Protein AF-A0A371D0K5-F1 (afdb_monomer_lite)

Organism: NCBI:txid2498619

Radius of gyration: 20.19 Å; chains: 1; bounding box: 60×42×40 Å

Sequence (199 aa):
MSDSSDWTLQGHSIEGYRMLMQATVTCLSDPTLSDTALYDQAEQLLGVFDDPEFEAYNRPDWLAQSAIFYMRPDKRERFSAKHFFEAMYQTADEWKLDKGHRFVSAAVCACAELLSSNTTGPPADRLAQELSFLAFEIWFVDQFTHLNQTNPDYEAELSEDTKTKARSRLGIHDRCSADSICSPGSYARRLHMLHDGHG

Foldseek 3Di:
DFDQQPAACPPNPPVSVVLLVVQLVVQLPDPVDDLVNLLVVLVVLLCLCVDPVLVCLFQPPVVCVDPVCVVVVVCNVVHTLSVLLVVQVVVCVVVVVVCSSSSSSSSLVSQQVSRDGPPDTHDSNSSSNRSSCCRPVNPVCVVVVVVVPPPVPDDPCDDPVRVVVVCVVVVPDPPDDDDDDDDPDPPVPPVVPPPDDDD

Structure (mmCIF, N/CA/C/O backbone):
data_AF-A0A371D0K5-F1
#
_entry.id   AF-A0A371D0K5-F1
#
loop_
_atom_site.group_PDB
_atom_site.id
_atom_site.type_symbol
_atom_site.label_atom_id
_atom_site.label_alt_id
_atom_site.label_comp_id
_atom_site.label_asym_id
_atom_site.label_entity_id
_atom_site.label_seq_id
_atom_site.pdbx_PDB_ins_code
_atom_site.Cartn_x
_atom_site.Cartn_y
_atom_site.Cartn_z
_atom_site.occupancy
_atom_site.B_iso_or_equiv
_atom_site.auth_seq_id
_atom_site.auth_comp_id
_atom_site.auth_asym_id
_atom_site.auth_atom_id
_atom_site.pdbx_PDB_model_num
ATOM 1 N N . MET A 1 1 ? -15.965 21.649 -13.350 1.00 33.09 1 MET A N 1
ATOM 2 C CA . MET A 1 1 ? -14.599 21.130 -13.555 1.00 33.09 1 MET A CA 1
ATOM 3 C C . MET A 1 1 ? -14.188 20.617 -12.194 1.00 33.09 1 MET A C 1
ATOM 5 O O . MET A 1 1 ? -14.208 21.403 -11.261 1.00 33.09 1 MET A O 1
ATOM 9 N N . SER A 1 2 ? -14.106 19.296 -12.045 1.00 39.03 2 SER A N 1
ATOM 10 C CA . SER A 1 2 ? -13.960 18.644 -10.742 1.00 39.03 2 SER A CA 1
ATOM 11 C C . SER A 1 2 ? -12.492 18.706 -10.344 1.00 39.03 2 SER A C 1
ATOM 13 O O . SER A 1 2 ? -11.670 18.169 -11.083 1.00 39.03 2 SER A O 1
ATOM 15 N N . ASP A 1 3 ? -12.180 19.378 -9.236 1.00 43.12 3 ASP A N 1
ATOM 16 C CA . ASP A 1 3 ? -10.850 19.355 -8.625 1.00 43.12 3 ASP A CA 1
ATOM 17 C C . ASP A 1 3 ? -10.540 17.909 -8.219 1.00 43.12 3 ASP A C 1
ATOM 19 O O . ASP A 1 3 ? -11.037 17.386 -7.215 1.00 43.12 3 ASP A O 1
ATOM 23 N N . SER A 1 4 ? -9.767 17.231 -9.067 1.00 52.34 4 SER A N 1
ATOM 24 C CA . SER A 1 4 ? -8.946 16.108 -8.636 1.00 52.34 4 SER A CA 1
ATOM 25 C C . SER A 1 4 ? -7.994 16.664 -7.586 1.00 52.34 4 SER A C 1
ATOM 27 O O . SER A 1 4 ? -7.357 17.682 -7.834 1.00 52.34 4 SER A O 1
ATOM 29 N N . SER A 1 5 ? -7.916 16.030 -6.420 1.00 63.56 5 SER A N 1
ATOM 30 C CA . SER A 1 5 ? -6.979 16.428 -5.369 1.00 63.56 5 SER A CA 1
ATOM 31 C C . SER A 1 5 ? -5.552 16.526 -5.934 1.00 63.56 5 SER A C 1
ATOM 33 O O . SER A 1 5 ? -5.065 15.576 -6.553 1.00 63.56 5 SER A O 1
ATOM 35 N N . ASP A 1 6 ? -4.887 17.668 -5.723 1.00 81.38 6 ASP A N 1
ATOM 36 C CA . ASP A 1 6 ? -3.470 17.895 -6.066 1.00 81.38 6 ASP A CA 1
ATOM 37 C C . ASP A 1 6 ? -2.514 17.112 -5.143 1.00 81.38 6 ASP A C 1
ATOM 39 O O . ASP A 1 6 ? -1.291 17.204 -5.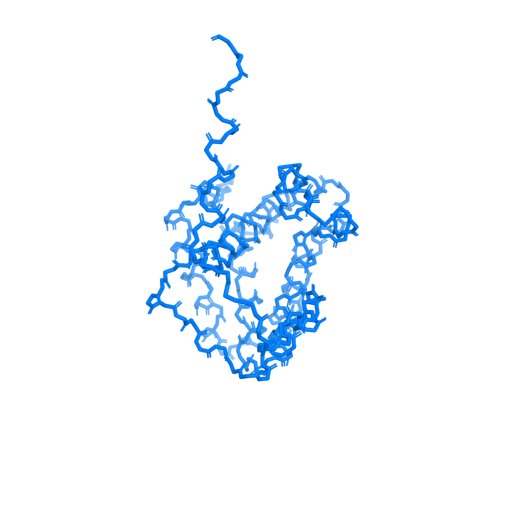264 1.00 81.38 6 ASP A O 1
ATOM 43 N N . TRP A 1 7 ? -3.055 16.347 -4.190 1.00 91.44 7 TRP A N 1
ATOM 44 C CA . TRP A 1 7 ? -2.269 15.545 -3.264 1.00 91.44 7 TRP A CA 1
ATOM 45 C C . TRP A 1 7 ? -1.449 14.475 -4.001 1.00 91.44 7 TRP A C 1
ATOM 47 O O . TRP A 1 7 ? -1.949 13.802 -4.906 1.00 91.44 7 TRP A O 1
ATOM 57 N N . THR A 1 8 ? -0.184 14.328 -3.596 1.00 90.81 8 THR A N 1
ATOM 58 C CA . THR A 1 8 ? 0.730 13.293 -4.089 1.00 90.81 8 THR A CA 1
ATOM 59 C C . THR A 1 8 ? 1.875 13.019 -3.111 1.00 90.81 8 THR A C 1
ATOM 61 O O . THR A 1 8 ? 2.315 13.911 -2.374 1.00 90.81 8 THR A O 1
ATOM 64 N N . LEU A 1 9 ? 2.374 11.784 -3.124 1.00 86.69 9 LEU A N 1
ATOM 65 C CA . LEU A 1 9 ? 3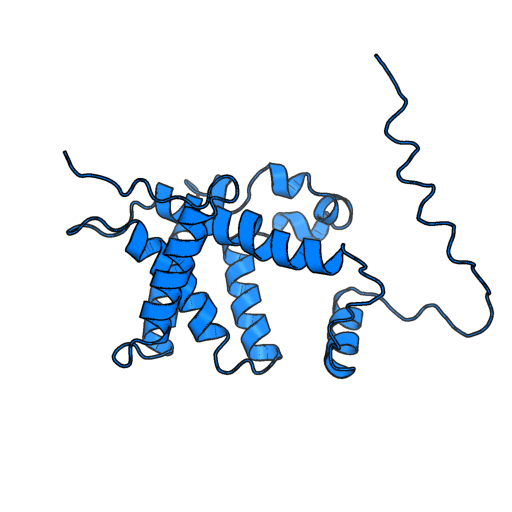.585 11.331 -2.439 1.00 86.69 9 LEU A CA 1
ATOM 66 C C . LEU A 1 9 ? 4.843 11.450 -3.305 1.00 86.69 9 LEU A C 1
ATOM 68 O O . LEU A 1 9 ? 5.947 11.287 -2.781 1.00 86.69 9 LEU A O 1
ATOM 72 N N . GLN A 1 10 ? 4.690 11.740 -4.600 1.00 85.50 10 GLN A N 1
ATOM 73 C CA . GLN A 1 10 ? 5.793 11.793 -5.554 1.00 85.50 10 GLN A CA 1
ATOM 74 C C . GLN A 1 10 ? 6.957 12.648 -5.038 1.00 85.50 10 GLN A C 1
ATOM 76 O O . GLN A 1 10 ? 6.765 13.775 -4.571 1.00 85.50 10 GLN A O 1
ATOM 81 N N . GLY A 1 11 ? 8.183 12.135 -5.171 1.00 74.06 11 GLY A N 1
ATOM 82 C CA . GLY A 1 11 ? 9.383 12.912 -4.868 1.00 74.06 11 GLY A CA 1
ATOM 83 C C . GLY A 1 11 ? 9.566 13.199 -3.377 1.00 74.06 11 GLY A C 1
ATOM 84 O O . GLY A 1 11 ? 10.236 14.169 -3.029 1.00 74.06 11 GLY A O 1
ATOM 85 N N . HIS A 1 12 ? 9.004 12.354 -2.507 1.00 71.62 12 HIS A N 1
ATOM 86 C CA . HIS A 1 12 ? 9.096 12.470 -1.047 1.00 71.62 12 HIS A CA 1
ATOM 87 C C . HIS A 1 12 ? 8.495 13.779 -0.507 1.00 71.62 12 HIS A C 1
ATOM 89 O O . HIS A 1 12 ? 9.064 14.437 0.369 1.00 71.62 12 HIS A O 1
ATOM 95 N N . SER A 1 13 ? 7.334 14.177 -1.035 1.00 78.56 13 SER A N 1
ATOM 96 C CA . SER A 1 13 ? 6.607 15.361 -0.565 1.00 78.56 13 SER A CA 1
ATOM 97 C C . SER A 1 13 ? 6.321 15.277 0.940 1.00 78.56 13 SER A C 1
ATOM 99 O O . SER A 1 13 ? 5.485 14.488 1.382 1.00 78.56 13 SER A O 1
ATOM 101 N N . ILE A 1 14 ? 6.987 16.120 1.741 1.00 77.69 14 ILE A N 1
ATOM 102 C CA . ILE A 1 14 ? 6.787 16.175 3.202 1.00 77.69 14 ILE A CA 1
ATOM 103 C C . ILE A 1 14 ? 5.330 16.504 3.532 1.00 77.69 14 ILE A C 1
ATOM 105 O O . ILE A 1 14 ? 4.744 15.909 4.434 1.00 77.69 14 ILE A O 1
ATOM 109 N N . GLU A 1 15 ? 4.735 17.440 2.793 1.00 83.06 15 GLU A N 1
ATOM 110 C CA . GLU A 1 15 ? 3.343 17.831 2.999 1.00 83.06 15 GLU A CA 1
ATOM 111 C C . GLU A 1 15 ? 2.383 16.707 2.594 1.00 83.06 15 GLU A C 1
ATOM 113 O O . GLU A 1 15 ? 1.468 16.382 3.350 1.00 83.06 15 GLU A O 1
ATOM 118 N N . GLY A 1 16 ? 2.642 16.042 1.462 1.00 83.94 16 GLY A N 1
ATOM 119 C CA . GLY A 1 16 ? 1.867 14.881 1.022 1.00 83.94 16 GLY A CA 1
ATOM 120 C C . GLY A 1 16 ? 1.909 13.742 2.041 1.00 83.94 16 GLY A C 1
ATOM 121 O O . GLY A 1 16 ? 0.864 13.201 2.410 1.00 83.94 16 GLY A O 1
ATOM 122 N N . TYR A 1 17 ? 3.093 13.439 2.576 1.00 86.75 17 TYR A N 1
ATOM 123 C CA . TYR A 1 17 ? 3.269 12.443 3.631 1.00 86.75 17 TYR A CA 1
ATOM 124 C C . TYR A 1 17 ? 2.573 12.848 4.937 1.00 86.75 17 TYR A C 1
ATOM 126 O O . TYR A 1 17 ? 1.910 12.029 5.571 1.00 86.75 17 TYR A O 1
ATOM 134 N N . ARG A 1 18 ? 2.653 14.124 5.334 1.00 88.31 18 ARG A N 1
ATOM 135 C CA . ARG A 1 18 ? 1.956 14.639 6.522 1.00 88.31 18 ARG A CA 1
ATOM 136 C C . ARG A 1 18 ? 0.441 14.465 6.400 1.00 88.31 18 ARG A C 1
ATOM 138 O O . ARG A 1 18 ? -0.191 14.011 7.354 1.00 88.31 18 ARG A O 1
ATOM 145 N N . MET A 1 19 ? -0.126 14.787 5.237 1.00 90.00 19 MET A N 1
ATOM 146 C CA . MET A 1 19 ? -1.548 14.580 4.948 1.00 90.00 19 MET A CA 1
ATOM 147 C C . MET A 1 19 ? -1.920 13.093 4.978 1.00 90.00 19 MET A C 1
ATOM 149 O O . MET A 1 19 ? -2.902 12.735 5.628 1.00 90.00 19 MET A O 1
ATOM 153 N N . LEU A 1 20 ? -1.102 12.224 4.369 1.00 93.50 20 LEU A N 1
ATOM 154 C CA . LEU A 1 20 ? -1.291 10.771 4.421 1.00 93.50 20 LEU A CA 1
ATOM 155 C C . LEU A 1 20 ? -1.337 10.260 5.856 1.00 93.50 20 LEU A C 1
ATOM 157 O O . LEU A 1 20 ? -2.252 9.525 6.219 1.00 93.50 20 LEU A O 1
ATOM 161 N N . MET A 1 21 ? -0.367 10.645 6.683 1.00 92.50 21 MET A N 1
ATOM 162 C CA . MET A 1 21 ? -0.298 10.180 8.065 1.00 92.50 21 MET A CA 1
ATOM 163 C C . MET A 1 21 ? -1.473 10.696 8.895 1.00 92.50 21 MET A C 1
ATOM 165 O O . MET A 1 21 ? -1.995 9.963 9.733 1.00 92.50 21 MET A O 1
ATOM 169 N N . GLN A 1 22 ? -1.943 11.918 8.637 1.00 92.88 22 GLN A N 1
ATOM 170 C CA . GLN A 1 22 ? -3.130 12.454 9.297 1.00 92.88 22 GLN A CA 1
ATOM 171 C C . GLN A 1 22 ? -4.406 11.686 8.910 1.00 92.88 22 GLN A C 1
ATOM 173 O O . GLN A 1 22 ? -5.192 11.328 9.792 1.00 92.88 22 GLN A O 1
ATOM 178 N N . ALA A 1 23 ? -4.590 11.377 7.624 1.00 93.69 23 ALA A N 1
ATOM 179 C CA . ALA A 1 23 ? -5.695 10.541 7.154 1.00 93.69 23 ALA A CA 1
ATOM 180 C C . ALA A 1 23 ? -5.589 9.106 7.707 1.00 93.69 23 ALA A C 1
ATOM 182 O O . ALA A 1 23 ? -6.544 8.584 8.274 1.00 93.69 23 ALA A O 1
ATOM 183 N N . THR A 1 24 ? -4.389 8.519 7.706 1.00 94.19 24 THR A N 1
ATOM 184 C CA . THR A 1 24 ? -4.119 7.188 8.279 1.00 94.19 24 THR A CA 1
ATOM 185 C C . THR A 1 24 ? -4.501 7.126 9.758 1.00 94.19 24 THR A C 1
ATOM 187 O O . THR A 1 24 ? -5.191 6.202 10.184 1.00 94.19 24 THR A O 1
ATOM 190 N N . VAL A 1 25 ? -4.104 8.121 10.562 1.00 92.62 25 VAL A N 1
ATOM 191 C CA . VAL A 1 25 ? -4.469 8.203 11.989 1.00 92.62 25 VAL A CA 1
ATOM 192 C C . VAL A 1 25 ? -5.979 8.348 12.179 1.00 92.62 25 VAL A C 1
ATOM 194 O O . VAL A 1 25 ? -6.524 7.793 13.137 1.00 92.62 25 VAL A O 1
ATOM 197 N N . THR A 1 26 ? -6.655 9.049 11.269 1.00 92.56 26 THR A N 1
ATOM 198 C CA . THR A 1 26 ? -8.116 9.183 11.280 1.00 92.56 26 THR A CA 1
ATOM 199 C C . THR A 1 26 ? -8.776 7.821 11.066 1.00 92.56 26 THR A C 1
ATOM 201 O O . THR A 1 26 ? -9.550 7.398 11.924 1.00 92.56 26 THR A O 1
ATOM 204 N N . CYS A 1 27 ? -8.385 7.070 10.028 1.00 89.19 27 CYS A N 1
ATOM 205 C CA . CYS A 1 27 ? -8.881 5.707 9.796 1.00 89.19 27 CYS A CA 1
ATOM 206 C C . CYS A 1 27 ? -8.558 4.762 10.967 1.00 89.19 27 CYS A C 1
ATOM 208 O O . CYS A 1 27 ? -9.398 3.975 11.402 1.00 89.19 27 CYS A O 1
ATOM 210 N N . LEU A 1 28 ? -7.343 4.848 11.522 1.00 90.25 28 LEU A N 1
ATOM 211 C CA . LEU A 1 28 ? -6.919 4.033 12.664 1.00 90.25 28 LEU A CA 1
ATOM 212 C C . LEU A 1 28 ? -7.800 4.255 13.894 1.00 90.25 28 LEU A C 1
ATOM 214 O O . LEU A 1 28 ? -8.121 3.289 14.591 1.00 90.25 28 LEU A O 1
ATOM 218 N N . SER A 1 29 ? -8.167 5.511 14.147 1.00 88.12 29 SER A N 1
ATOM 219 C CA . SER A 1 29 ? -8.892 5.937 15.346 1.00 88.12 29 SER A CA 1
ATOM 220 C C . SER A 1 29 ? -10.409 5.836 15.204 1.00 88.12 29 SER A C 1
ATOM 222 O O . SER A 1 29 ? -11.106 6.032 16.197 1.00 88.12 29 SER A O 1
ATOM 224 N N . ASP A 1 30 ? -10.926 5.536 14.009 1.00 88.25 30 ASP A N 1
ATOM 225 C CA . ASP A 1 30 ? -12.360 5.400 13.767 1.00 88.25 30 ASP A CA 1
ATOM 226 C C . ASP A 1 30 ? -12.913 4.126 14.443 1.00 88.25 30 ASP A C 1
ATOM 228 O O . ASP A 1 30 ? -12.590 3.008 14.022 1.00 88.25 30 ASP A O 1
ATOM 232 N N . PRO A 1 31 ? -13.760 4.258 15.486 1.00 87.50 31 PRO A N 1
ATOM 233 C CA . PRO A 1 31 ? -14.319 3.113 16.198 1.00 87.50 31 PRO A CA 1
ATOM 234 C C . PRO A 1 31 ? -15.433 2.406 15.414 1.00 87.50 31 PRO A C 1
ATOM 236 O O . PRO A 1 31 ? -15.863 1.324 15.810 1.00 87.50 31 PRO A O 1
ATOM 239 N N . THR A 1 32 ? -15.934 3.014 14.337 1.00 90.69 32 THR A N 1
ATOM 240 C CA . THR A 1 32 ? -16.987 2.445 13.490 1.00 90.69 32 THR A CA 1
ATOM 241 C C . THR A 1 32 ? -16.427 1.477 12.447 1.00 90.69 32 THR A C 1
ATOM 243 O O . THR A 1 32 ? -17.150 0.601 11.971 1.00 90.69 32 THR A O 1
ATOM 246 N N . LEU A 1 33 ? -15.126 1.571 12.152 1.00 89.12 33 LEU A N 1
ATOM 247 C CA . LEU A 1 33 ? -14.421 0.693 11.224 1.00 89.12 33 LEU A CA 1
ATOM 248 C C . LEU A 1 33 ? -13.776 -0.479 11.968 1.00 89.12 33 LEU A C 1
ATOM 250 O O . LEU A 1 33 ? -12.750 -0.336 12.641 1.00 89.12 33 LEU A O 1
ATOM 254 N N . SER A 1 34 ? -14.366 -1.666 11.815 1.00 92.94 34 SER A N 1
ATOM 255 C CA . SER A 1 34 ? -13.745 -2.916 12.272 1.00 92.94 34 SER A CA 1
ATOM 256 C C . SER A 1 34 ? -12.445 -3.211 11.511 1.00 92.94 34 SER A C 1
ATOM 258 O O . SER A 1 34 ? -12.302 -2.808 10.357 1.00 92.94 34 SER A O 1
ATOM 260 N N . ASP A 1 35 ? -11.520 -3.947 12.136 1.00 91.62 35 ASP A N 1
ATOM 261 C CA . ASP A 1 35 ? -10.250 -4.344 11.504 1.00 91.62 35 ASP A CA 1
ATOM 262 C C . ASP A 1 35 ? -10.485 -5.126 10.200 1.00 91.62 35 ASP A C 1
ATOM 264 O O . ASP A 1 35 ? -9.821 -4.864 9.203 1.00 91.62 35 ASP A O 1
ATOM 268 N N . THR A 1 36 ? -11.478 -6.023 10.180 1.00 93.69 36 THR A N 1
ATOM 269 C CA . THR A 1 36 ? -11.852 -6.795 8.984 1.00 93.69 36 THR A CA 1
ATOM 270 C C . THR A 1 36 ? -12.404 -5.904 7.875 1.00 93.69 36 THR A C 1
ATOM 272 O O . THR A 1 36 ? -11.955 -6.008 6.745 1.00 93.69 36 THR A O 1
ATOM 275 N N . ALA A 1 37 ? -13.320 -4.982 8.188 1.00 94.38 37 ALA A N 1
ATOM 276 C CA . ALA A 1 37 ? -13.889 -4.091 7.174 1.00 94.38 37 ALA A CA 1
ATOM 277 C C . ALA A 1 37 ? -12.825 -3.182 6.538 1.00 94.38 37 ALA A C 1
ATOM 279 O O . ALA A 1 37 ? -12.838 -2.960 5.330 1.00 94.38 37 ALA A O 1
ATOM 280 N N . LEU A 1 38 ? -11.892 -2.676 7.351 1.00 94.50 38 LEU A N 1
ATOM 281 C CA . LEU A 1 38 ? -10.787 -1.854 6.867 1.00 94.50 38 LEU A CA 1
ATOM 282 C C . LEU A 1 38 ? -9.831 -2.666 5.980 1.00 94.50 38 LEU A C 1
ATOM 284 O O . LEU A 1 38 ? -9.370 -2.166 4.956 1.00 94.50 38 LEU A O 1
ATOM 288 N N . TYR A 1 39 ? -9.560 -3.918 6.355 1.00 95.88 39 TYR A N 1
ATOM 289 C CA . TYR A 1 39 ? -8.765 -4.845 5.552 1.00 95.88 39 TYR A CA 1
ATOM 290 C C . TYR A 1 39 ? -9.431 -5.162 4.209 1.00 95.88 39 TYR A C 1
ATOM 292 O O . TYR A 1 39 ? -8.794 -4.995 3.172 1.00 95.88 39 TYR A O 1
ATOM 300 N N . ASP A 1 40 ? -10.718 -5.520 4.210 1.00 96.56 40 ASP A N 1
ATOM 301 C CA . ASP A 1 40 ? -11.477 -5.827 2.992 1.00 96.56 40 ASP A CA 1
ATOM 302 C C . ASP A 1 40 ? -11.501 -4.626 2.031 1.00 96.56 40 ASP A C 1
ATOM 304 O O . ASP A 1 40 ? -11.349 -4.779 0.817 1.00 96.56 40 ASP A O 1
ATOM 308 N N . GLN A 1 41 ? -11.656 -3.409 2.565 1.00 95.81 41 GLN A N 1
ATOM 309 C CA . GLN A 1 41 ? -11.590 -2.182 1.773 1.00 95.81 41 GLN A CA 1
ATOM 310 C C . GLN A 1 41 ? -10.191 -1.963 1.183 1.00 95.81 41 GLN A C 1
ATOM 312 O O . GLN A 1 41 ? -10.063 -1.619 0.008 1.00 95.81 41 GLN A O 1
ATOM 317 N N . ALA A 1 42 ? -9.138 -2.175 1.974 1.00 97.44 42 ALA A N 1
ATOM 318 C CA . ALA A 1 42 ? -7.768 -2.061 1.496 1.00 97.44 42 ALA A CA 1
ATOM 319 C C . ALA A 1 42 ? -7.450 -3.098 0.405 1.00 97.44 42 ALA A C 1
ATOM 321 O O . ALA A 1 42 ? -6.832 -2.740 -0.594 1.00 97.44 42 ALA A O 1
ATOM 322 N N . GLU A 1 43 ? -7.906 -4.347 0.540 1.00 97.69 43 GLU A N 1
ATOM 323 C CA . GLU A 1 43 ? -7.753 -5.370 -0.504 1.00 97.69 43 GLU A CA 1
ATOM 324 C C . GLU A 1 43 ? -8.440 -4.965 -1.812 1.00 97.69 43 GLU A C 1
ATOM 326 O O . GLU A 1 43 ? -7.842 -5.082 -2.881 1.00 97.69 43 GLU A O 1
ATOM 331 N N . GLN A 1 44 ? -9.659 -4.422 -1.742 1.00 97.19 44 GLN A N 1
ATOM 332 C CA . GLN A 1 44 ? -10.360 -3.927 -2.931 1.00 97.19 44 GLN A CA 1
ATOM 333 C C . GLN A 1 44 ? -9.581 -2.810 -3.636 1.00 97.19 44 GLN A C 1
ATOM 335 O O . GLN A 1 44 ? -9.493 -2.803 -4.862 1.00 97.19 44 GLN A O 1
ATOM 340 N N . LEU A 1 45 ? -8.988 -1.887 -2.873 1.00 97.56 45 LEU A N 1
ATOM 341 C CA . LEU A 1 45 ? -8.167 -0.801 -3.414 1.00 97.56 45 LEU A CA 1
ATOM 342 C C . LEU A 1 45 ? -6.864 -1.319 -4.038 1.00 97.56 45 LEU A C 1
ATOM 344 O O . LEU A 1 45 ? -6.479 -0.871 -5.117 1.00 97.56 45 LEU A O 1
ATOM 348 N N . LEU A 1 46 ? -6.208 -2.294 -3.401 1.00 98.25 46 LEU A N 1
ATOM 349 C CA . LEU A 1 46 ? -5.011 -2.953 -3.935 1.00 98.25 46 LEU A CA 1
ATOM 350 C C . LEU A 1 46 ? -5.298 -3.777 -5.198 1.00 98.25 46 LEU A C 1
ATOM 352 O O . LEU A 1 46 ? -4.377 -4.031 -5.978 1.00 98.25 46 LEU A O 1
ATOM 356 N N . GLY A 1 47 ? -6.563 -4.134 -5.438 1.00 97.44 47 GLY A N 1
ATOM 357 C CA . GLY A 1 47 ? -7.032 -4.754 -6.677 1.00 97.44 47 GLY A CA 1
ATOM 358 C C . GLY A 1 47 ? -6.743 -3.928 -7.935 1.00 97.44 47 GLY A C 1
ATOM 359 O O . GLY A 1 47 ? -6.716 -4.484 -9.028 1.00 97.44 47 GLY A O 1
ATOM 360 N N . VAL A 1 48 ? -6.436 -2.629 -7.807 1.00 97.44 48 VAL A N 1
ATOM 361 C CA . VAL A 1 48 ? -5.974 -1.805 -8.936 1.00 97.44 48 VAL A CA 1
ATOM 362 C C . VAL A 1 48 ? -4.737 -2.401 -9.619 1.00 97.44 48 VAL A C 1
ATOM 364 O O . VAL A 1 48 ? -4.603 -2.327 -10.831 1.00 97.44 48 VAL A O 1
ATOM 367 N N . PHE A 1 49 ? -3.859 -3.073 -8.874 1.00 97.44 49 PHE A N 1
ATOM 368 C CA . PHE A 1 49 ? -2.650 -3.685 -9.427 1.00 97.44 49 PHE A CA 1
ATOM 369 C C . PHE A 1 49 ? -2.889 -4.999 -10.183 1.00 97.44 49 PHE A C 1
ATOM 371 O O . PHE A 1 49 ? -1.934 -5.554 -10.731 1.00 97.44 49 PHE A O 1
ATOM 378 N N . ASP A 1 50 ? -4.121 -5.514 -10.198 1.00 96.62 50 ASP A N 1
ATOM 379 C CA . ASP A 1 50 ? -4.487 -6.683 -11.002 1.00 96.62 50 ASP A CA 1
ATOM 380 C C . ASP A 1 50 ? -4.780 -6.315 -12.465 1.00 96.62 50 ASP A C 1
ATOM 382 O O . ASP A 1 50 ? -4.810 -7.199 -13.324 1.00 96.62 50 ASP A O 1
ATOM 386 N N . ASP A 1 51 ? -4.970 -5.025 -12.762 1.00 96.81 51 ASP A N 1
ATOM 387 C CA . ASP A 1 51 ? -5.143 -4.534 -14.126 1.00 96.81 51 ASP A CA 1
ATOM 388 C C . ASP A 1 51 ? -3.777 -4.382 -14.830 1.00 96.81 51 ASP A C 1
ATOM 390 O O . ASP A 1 51 ? -2.915 -3.636 -14.346 1.00 96.81 51 ASP A O 1
ATOM 394 N N . PRO A 1 52 ? -3.559 -5.037 -15.990 1.00 95.38 52 PRO A N 1
ATOM 395 C CA . PRO A 1 52 ? -2.340 -4.873 -16.779 1.00 95.38 52 PRO A CA 1
ATOM 396 C C . PRO A 1 52 ? -2.036 -3.425 -17.187 1.00 95.38 52 PRO A C 1
ATOM 398 O O . PRO A 1 52 ? -0.874 -3.114 -17.451 1.00 95.38 52 PRO A O 1
ATOM 401 N N . GLU A 1 53 ? -3.040 -2.543 -17.249 1.00 97.12 53 GLU A N 1
ATOM 402 C CA . GLU A 1 53 ? -2.849 -1.116 -17.539 1.00 97.12 53 GLU A CA 1
ATOM 403 C C . GLU A 1 53 ? -1.922 -0.438 -16.515 1.00 97.12 53 GLU A C 1
ATOM 405 O O . GLU A 1 53 ? -1.119 0.422 -16.880 1.00 97.12 53 GLU A O 1
ATOM 410 N N . PHE A 1 54 ? -1.948 -0.881 -15.254 1.00 96.88 54 PHE A N 1
ATOM 411 C CA . PHE A 1 54 ? -1.173 -0.285 -14.160 1.00 96.88 54 PHE A CA 1
ATOM 412 C C . PHE A 1 54 ? 0.110 -1.056 -13.822 1.00 96.88 54 PHE A C 1
ATOM 414 O O . PHE A 1 54 ? 0.736 -0.820 -12.783 1.00 96.88 54 PHE A O 1
ATOM 421 N N . GLU A 1 55 ? 0.557 -1.949 -14.710 1.00 94.50 55 GLU A N 1
ATOM 422 C CA . GLU A 1 55 ? 1.759 -2.763 -14.499 1.00 94.50 55 GLU A CA 1
ATOM 423 C C . GLU A 1 55 ? 3.018 -1.905 -14.295 1.00 94.50 55 GLU A C 1
ATOM 425 O O . GLU A 1 55 ? 3.874 -2.250 -13.483 1.00 94.50 55 GLU A O 1
ATOM 430 N N . ALA A 1 56 ? 3.105 -0.740 -14.947 1.00 92.44 56 ALA A N 1
ATOM 431 C CA . ALA A 1 56 ? 4.220 0.194 -14.774 1.00 92.44 56 ALA A CA 1
ATOM 432 C C . ALA A 1 56 ? 4.329 0.755 -13.340 1.00 92.44 56 ALA A C 1
ATOM 434 O O . ALA A 1 56 ? 5.430 1.076 -12.892 1.00 92.44 56 ALA A O 1
ATOM 435 N N . TYR A 1 57 ? 3.211 0.844 -12.611 1.00 94.81 57 TYR A N 1
ATOM 436 C CA . TYR A 1 57 ? 3.188 1.218 -11.194 1.00 94.81 57 TYR A CA 1
ATOM 437 C C . TYR A 1 57 ? 3.393 0.003 -10.286 1.00 94.81 57 TYR A C 1
ATOM 439 O O . TYR A 1 57 ? 4.086 0.087 -9.277 1.00 94.81 57 TYR A O 1
ATOM 447 N N . ASN A 1 58 ? 2.839 -1.156 -10.649 1.00 95.19 58 ASN A N 1
ATOM 448 C CA . ASN A 1 58 ? 3.011 -2.378 -9.865 1.00 95.19 58 ASN A CA 1
ATOM 449 C C . ASN A 1 58 ? 4.467 -2.881 -9.891 1.00 95.19 58 ASN A C 1
ATOM 451 O O . ASN A 1 58 ? 4.972 -3.380 -8.883 1.00 95.19 58 ASN A O 1
ATOM 455 N N . ARG A 1 59 ? 5.153 -2.749 -11.034 1.00 91.62 59 ARG A N 1
ATOM 456 C CA . ARG A 1 59 ? 6.549 -3.160 -11.251 1.00 91.62 59 ARG A CA 1
ATOM 457 C C . ARG A 1 59 ? 7.346 -2.080 -12.001 1.00 91.62 59 ARG A C 1
ATOM 459 O O . ARG A 1 59 ? 7.649 -2.250 -13.181 1.00 91.62 59 ARG A O 1
ATOM 466 N N . PRO A 1 60 ? 7.747 -0.988 -11.327 1.00 86.06 60 PRO A N 1
ATOM 467 C CA . PRO A 1 60 ? 8.494 0.090 -11.967 1.00 86.06 60 PRO A CA 1
ATOM 468 C C . PRO A 1 60 ? 9.855 -0.362 -12.519 1.00 86.06 60 PRO A C 1
ATOM 470 O O . PRO A 1 60 ? 10.604 -1.088 -11.859 1.00 86.06 60 PRO A O 1
ATOM 473 N N . ASP A 1 61 ? 10.238 0.140 -13.695 1.00 82.75 61 ASP A N 1
ATOM 474 C CA . ASP A 1 61 ? 11.495 -0.232 -14.367 1.00 82.75 61 ASP A CA 1
ATOM 475 C C . ASP A 1 61 ? 12.752 0.083 -13.547 1.00 82.75 61 ASP A C 1
ATOM 477 O O . ASP A 1 61 ? 13.744 -0.649 -13.602 1.00 82.75 61 ASP A O 1
ATOM 481 N N . TRP A 1 62 ? 12.734 1.167 -12.769 1.00 78.88 62 TRP A N 1
ATOM 482 C CA . TRP A 1 62 ? 13.870 1.534 -11.922 1.00 78.88 62 TRP A CA 1
ATOM 483 C C . TRP A 1 62 ? 14.106 0.496 -10.817 1.00 78.88 62 TRP A C 1
ATOM 485 O O . TRP A 1 62 ? 15.249 0.233 -10.444 1.00 78.88 62 TRP A O 1
ATOM 495 N N . LEU A 1 63 ? 13.043 -0.146 -10.321 1.00 76.31 63 LEU A N 1
ATOM 496 C CA . LEU A 1 63 ? 13.128 -1.140 -9.257 1.00 76.31 63 LEU A CA 1
ATOM 497 C C . LEU A 1 63 ? 13.890 -2.363 -9.755 1.00 76.31 63 LEU A C 1
ATOM 499 O O . LEU A 1 63 ? 14.815 -2.834 -9.098 1.00 76.31 63 LEU A O 1
ATOM 503 N N . ALA A 1 64 ? 13.591 -2.797 -10.977 1.00 70.75 64 ALA A N 1
ATOM 504 C CA . ALA A 1 64 ? 14.326 -3.833 -11.689 1.00 70.75 64 ALA A CA 1
ATOM 505 C C . ALA A 1 64 ? 15.831 -3.544 -11.858 1.00 70.75 64 ALA A C 1
ATOM 507 O O . ALA A 1 64 ? 16.618 -4.483 -11.991 1.00 70.75 64 ALA A O 1
ATOM 508 N N . GLN A 1 65 ? 16.224 -2.269 -11.855 1.00 71.75 65 GLN A N 1
ATOM 509 C CA . GLN A 1 65 ? 17.613 -1.815 -11.971 1.00 71.75 65 GLN A CA 1
ATOM 510 C C . GLN A 1 65 ? 18.294 -1.624 -10.606 1.00 71.75 65 GLN A C 1
ATOM 512 O O . GLN A 1 65 ? 19.492 -1.346 -10.547 1.00 71.75 65 GLN A O 1
ATOM 517 N N . SER A 1 66 ? 17.566 -1.788 -9.497 1.00 71.62 66 SER A N 1
ATOM 518 C CA . SER A 1 66 ? 18.126 -1.633 -8.154 1.00 71.62 66 SER A CA 1
ATOM 519 C C . SER A 1 66 ? 19.128 -2.744 -7.805 1.00 71.62 66 SER A C 1
ATOM 521 O O . SER A 1 66 ? 19.018 -3.897 -8.239 1.00 71.62 66 SER A O 1
ATOM 523 N N . ALA A 1 67 ? 20.106 -2.411 -6.956 1.00 67.44 67 ALA A N 1
ATOM 524 C CA . ALA A 1 67 ? 21.183 -3.322 -6.558 1.00 67.44 67 ALA A CA 1
ATOM 525 C C . ALA A 1 67 ? 20.680 -4.630 -5.912 1.00 67.44 67 ALA A C 1
ATOM 527 O O . ALA A 1 67 ? 21.318 -5.675 -6.037 1.00 67.44 67 ALA A O 1
ATOM 528 N N . ILE A 1 68 ? 19.519 -4.598 -5.253 1.00 67.38 68 ILE A N 1
ATOM 529 C CA . ILE A 1 68 ? 18.914 -5.767 -4.600 1.00 67.38 68 ILE A CA 1
ATOM 530 C C . ILE A 1 68 ? 18.504 -6.811 -5.642 1.00 67.38 68 ILE A C 1
ATOM 532 O O . ILE A 1 68 ? 18.811 -7.993 -5.482 1.00 67.38 68 ILE A O 1
ATOM 536 N N . PHE A 1 69 ? 17.880 -6.382 -6.742 1.00 70.62 69 PHE A N 1
ATOM 537 C CA . PHE A 1 69 ? 17.472 -7.289 -7.817 1.00 70.62 69 PHE A CA 1
ATOM 538 C C . PHE A 1 69 ? 18.609 -7.641 -8.767 1.00 70.62 69 PHE A C 1
ATOM 540 O O . PHE A 1 69 ? 18.581 -8.721 -9.353 1.00 70.62 69 PHE A O 1
ATOM 547 N N . TYR A 1 70 ? 19.658 -6.818 -8.833 1.00 67.00 70 TYR A N 1
ATOM 548 C CA . TYR A 1 70 ? 20.923 -7.241 -9.431 1.00 67.00 70 TYR A CA 1
ATOM 549 C C . TYR A 1 70 ? 21.528 -8.445 -8.685 1.00 67.00 70 TYR A C 1
ATOM 551 O O . TYR A 1 70 ? 21.981 -9.401 -9.311 1.00 67.00 70 TYR A O 1
ATOM 559 N N . MET A 1 71 ? 21.496 -8.443 -7.346 1.00 65.38 71 MET A N 1
ATOM 560 C CA . MET A 1 71 ? 21.996 -9.561 -6.530 1.00 65.38 71 MET A CA 1
ATOM 561 C C . MET A 1 71 ? 21.043 -10.765 -6.487 1.00 65.38 71 MET A C 1
ATOM 563 O O . MET A 1 71 ? 21.488 -11.887 -6.241 1.00 65.38 71 MET A O 1
ATOM 567 N N . ARG A 1 72 ? 19.739 -10.547 -6.695 1.00 73.00 72 ARG A N 1
ATOM 568 C CA . ARG A 1 72 ? 18.680 -11.570 -6.620 1.00 73.00 72 ARG A CA 1
ATOM 569 C C . ARG A 1 72 ? 17.755 -11.524 -7.843 1.00 73.00 72 ARG A C 1
ATOM 571 O O . ARG A 1 72 ? 16.564 -11.229 -7.701 1.00 73.00 72 ARG A O 1
ATOM 578 N N . PRO A 1 73 ? 18.267 -11.846 -9.045 1.00 71.56 73 PRO A N 1
ATOM 579 C CA . PRO A 1 73 ? 17.474 -11.795 -10.273 1.00 71.56 73 PRO A CA 1
ATOM 580 C C . PRO A 1 73 ? 16.286 -12.767 -10.235 1.00 71.56 73 PRO A C 1
ATOM 582 O O . PRO A 1 73 ? 15.229 -12.461 -10.775 1.00 71.56 73 PRO A O 1
ATOM 585 N N . ASP A 1 74 ? 16.413 -13.885 -9.508 1.00 78.50 74 ASP A N 1
ATOM 586 C CA . ASP A 1 74 ? 15.353 -14.879 -9.285 1.00 78.50 74 ASP A CA 1
ATOM 587 C C . ASP A 1 74 ? 14.128 -14.326 -8.538 1.00 78.50 74 ASP A C 1
ATOM 589 O O . ASP A 1 74 ? 13.040 -14.904 -8.592 1.00 78.50 74 ASP A O 1
ATOM 593 N N . LYS A 1 75 ? 14.305 -13.223 -7.804 1.00 75.81 75 LYS A N 1
ATOM 594 C CA . LYS A 1 75 ? 13.249 -12.579 -7.015 1.00 75.81 75 LYS A CA 1
ATOM 595 C C . LYS A 1 75 ? 12.608 -11.396 -7.722 1.00 75.81 75 LYS A C 1
ATOM 597 O O . LYS A 1 75 ? 11.522 -10.997 -7.315 1.00 75.81 75 LYS A O 1
ATOM 602 N N . ARG A 1 76 ? 13.231 -10.885 -8.786 1.00 74.31 76 ARG A N 1
ATOM 603 C CA . ARG A 1 76 ? 12.768 -9.706 -9.526 1.00 74.31 76 ARG A CA 1
ATOM 604 C C . ARG A 1 76 ? 11.348 -9.878 -10.055 1.00 74.31 76 ARG A C 1
ATOM 606 O O . ARG A 1 76 ? 10.503 -9.034 -9.809 1.00 74.31 76 ARG A O 1
ATOM 613 N N . GLU A 1 77 ? 11.075 -10.988 -10.734 1.00 75.00 77 GLU A N 1
ATOM 614 C CA . GLU A 1 77 ? 9.766 -11.234 -11.365 1.00 75.00 77 GLU A CA 1
ATOM 615 C C . GLU A 1 77 ? 8.633 -11.414 -10.344 1.00 75.00 77 GLU A C 1
ATOM 617 O O . GLU A 1 77 ? 7.460 -11.204 -10.650 1.00 75.00 77 GLU A O 1
ATOM 622 N N . ARG A 1 78 ? 8.982 -11.785 -9.108 1.00 78.88 78 ARG A N 1
ATOM 623 C CA . ARG A 1 78 ? 8.024 -12.036 -8.026 1.00 78.88 78 ARG A CA 1
ATOM 624 C C . ARG A 1 78 ? 7.754 -10.808 -7.166 1.00 78.88 78 ARG A C 1
ATOM 626 O O . ARG A 1 78 ? 6.850 -10.857 -6.344 1.00 78.88 78 ARG A O 1
ATOM 633 N N . PHE A 1 79 ? 8.539 -9.744 -7.312 1.00 85.31 79 PHE A N 1
ATOM 634 C CA . PHE A 1 79 ? 8.387 -8.544 -6.504 1.00 85.31 79 PHE A CA 1
ATOM 635 C C . PHE A 1 79 ? 7.539 -7.508 -7.241 1.00 85.31 79 PHE A C 1
ATOM 637 O O . PHE A 1 79 ? 7.759 -7.239 -8.420 1.00 85.31 79 PHE A O 1
ATOM 644 N N . SER A 1 80 ? 6.550 -6.956 -6.546 1.00 92.31 80 SER A N 1
ATOM 645 C CA . SER A 1 80 ? 5.651 -5.923 -7.059 1.00 92.31 80 SER A CA 1
ATOM 646 C C . SER A 1 80 ? 5.057 -5.125 -5.897 1.00 92.31 80 SER A C 1
ATOM 648 O O . SER A 1 80 ? 5.173 -5.550 -4.744 1.00 92.31 80 SER A O 1
ATOM 650 N N . ALA A 1 81 ? 4.419 -3.988 -6.179 1.00 94.94 81 ALA A N 1
ATOM 651 C CA . ALA A 1 81 ? 3.815 -3.135 -5.157 1.00 94.94 81 ALA A CA 1
ATOM 652 C C . ALA A 1 81 ? 2.752 -3.914 -4.375 1.00 94.94 81 ALA A C 1
ATOM 654 O O . ALA A 1 81 ? 2.791 -3.948 -3.147 1.00 94.94 81 ALA A O 1
ATOM 655 N N . LYS A 1 82 ? 1.874 -4.640 -5.080 1.00 96.06 82 LYS A N 1
ATOM 656 C CA . LYS A 1 82 ? 0.870 -5.513 -4.453 1.00 96.06 82 LYS A CA 1
ATOM 657 C C . LYS A 1 82 ? 1.497 -6.537 -3.496 1.00 96.06 82 LYS A C 1
ATOM 659 O O . LYS A 1 82 ? 1.129 -6.577 -2.325 1.00 96.06 82 LYS A O 1
ATOM 664 N N . HIS A 1 83 ? 2.512 -7.276 -3.952 1.00 93.62 83 HIS A N 1
ATOM 665 C CA . HIS A 1 83 ? 3.215 -8.247 -3.105 1.00 93.62 83 HIS A CA 1
ATOM 666 C C . HIS A 1 83 ? 3.932 -7.594 -1.918 1.00 93.62 83 HIS A C 1
ATOM 668 O O . HIS A 1 83 ? 4.109 -8.232 -0.884 1.00 93.62 83 HIS A O 1
ATOM 674 N N . PHE A 1 84 ? 4.364 -6.336 -2.043 1.00 93.94 84 PHE A N 1
ATOM 675 C CA . PHE A 1 84 ? 4.952 -5.602 -0.929 1.00 93.94 84 PHE A CA 1
ATOM 676 C C . PHE A 1 84 ? 3.917 -5.345 0.177 1.00 93.94 84 PHE A C 1
ATOM 678 O O . PHE A 1 84 ? 4.196 -5.638 1.338 1.00 93.94 84 PHE A O 1
ATOM 685 N N . PHE A 1 85 ? 2.705 -4.893 -0.162 1.00 96.69 85 PHE A N 1
ATOM 686 C CA . PHE A 1 85 ? 1.618 -4.752 0.818 1.00 96.69 85 PHE A CA 1
ATOM 687 C C . PHE A 1 85 ? 1.218 -6.100 1.437 1.00 96.69 85 PHE A C 1
ATOM 689 O O . PHE A 1 85 ? 1.100 -6.201 2.657 1.00 96.69 85 PHE A O 1
ATOM 696 N N . GLU A 1 86 ? 1.083 -7.154 0.626 1.00 95.25 86 GLU A N 1
ATOM 697 C CA . GLU A 1 86 ? 0.822 -8.520 1.108 1.00 95.25 86 GLU A CA 1
ATOM 698 C C . GLU A 1 86 ? 1.906 -8.995 2.090 1.00 95.25 86 GLU A C 1
ATOM 700 O O . GLU A 1 86 ? 1.599 -9.535 3.154 1.00 95.25 86 GLU A O 1
ATOM 705 N N . ALA A 1 87 ? 3.179 -8.728 1.787 1.00 92.44 87 ALA A N 1
ATOM 706 C CA . ALA A 1 87 ? 4.295 -9.050 2.668 1.00 92.44 87 ALA A CA 1
ATOM 707 C C . ALA A 1 87 ? 4.269 -8.246 3.978 1.00 92.44 87 ALA A C 1
ATOM 709 O O . ALA A 1 87 ? 4.685 -8.767 5.014 1.00 92.44 87 ALA A O 1
ATOM 710 N N . MET A 1 88 ? 3.769 -7.006 3.968 1.00 93.69 88 MET A N 1
ATOM 711 C CA . MET A 1 88 ? 3.581 -6.209 5.186 1.00 93.69 88 MET A CA 1
ATOM 712 C C . MET A 1 88 ? 2.497 -6.810 6.091 1.00 93.69 88 MET A C 1
ATOM 714 O O . MET A 1 88 ? 2.716 -6.910 7.299 1.00 93.69 88 MET A O 1
ATOM 718 N N . TYR A 1 89 ? 1.382 -7.287 5.525 1.00 94.56 89 TYR A N 1
ATOM 719 C CA . TYR A 1 89 ? 0.372 -8.042 6.278 1.00 94.56 89 TYR A CA 1
ATOM 720 C C . TYR A 1 89 ? 0.952 -9.342 6.841 1.00 94.56 89 TYR A C 1
ATOM 722 O O . TYR A 1 89 ? 0.926 -9.557 8.049 1.00 94.56 89 TYR A O 1
ATOM 730 N N . GLN A 1 90 ? 1.598 -10.155 6.001 1.00 93.75 90 GLN A N 1
ATOM 731 C CA . GLN A 1 90 ? 2.241 -11.389 6.455 1.00 93.75 90 GLN A CA 1
ATOM 732 C C . GLN A 1 90 ? 3.272 -11.126 7.566 1.00 93.75 90 GLN A C 1
ATOM 734 O O . GLN A 1 90 ? 3.386 -11.896 8.519 1.00 93.75 90 GLN A O 1
ATOM 739 N N . THR A 1 91 ? 4.030 -10.033 7.467 1.00 89.00 91 THR A N 1
ATOM 740 C CA . THR A 1 91 ? 4.973 -9.628 8.513 1.00 89.00 91 THR A CA 1
ATOM 741 C C . THR A 1 91 ? 4.230 -9.288 9.803 1.00 89.00 91 THR A C 1
ATOM 743 O O . THR A 1 91 ? 4.630 -9.740 10.869 1.00 89.00 91 THR A O 1
ATOM 746 N N . ALA A 1 92 ? 3.126 -8.549 9.748 1.00 89.75 92 ALA A N 1
ATOM 747 C CA . ALA A 1 92 ? 2.347 -8.259 10.945 1.00 89.75 92 ALA A CA 1
ATOM 748 C C . ALA A 1 92 ? 1.838 -9.535 11.647 1.00 89.75 92 ALA A C 1
ATOM 750 O O . ALA A 1 92 ? 1.975 -9.635 12.870 1.00 89.75 92 ALA A O 1
ATOM 751 N N . ASP A 1 93 ? 1.367 -10.530 10.892 1.00 89.38 93 ASP A N 1
ATOM 752 C CA . ASP A 1 93 ? 0.964 -11.841 11.421 1.00 89.38 93 ASP A CA 1
ATOM 753 C C . ASP A 1 93 ? 2.129 -12.595 12.079 1.00 89.38 93 ASP A C 1
ATOM 755 O O . ASP A 1 93 ? 2.052 -13.031 13.233 1.00 89.38 93 ASP A O 1
ATOM 759 N N . GLU A 1 94 ? 3.244 -12.740 11.360 1.00 91.25 94 GLU A N 1
ATOM 760 C CA . GLU A 1 94 ? 4.405 -13.516 11.816 1.00 91.25 94 GLU A CA 1
ATOM 761 C C . GLU A 1 94 ? 5.031 -12.965 13.098 1.00 91.25 94 GLU A C 1
ATOM 763 O O . GLU A 1 94 ? 5.649 -13.702 13.879 1.00 91.25 94 GLU A O 1
ATOM 768 N N . TRP A 1 95 ? 4.860 -11.666 13.303 1.00 86.94 95 TRP A N 1
ATOM 769 C CA . TRP A 1 95 ? 5.436 -10.910 14.397 1.00 86.94 95 TRP A CA 1
ATOM 770 C C . TRP A 1 95 ? 4.433 -10.520 15.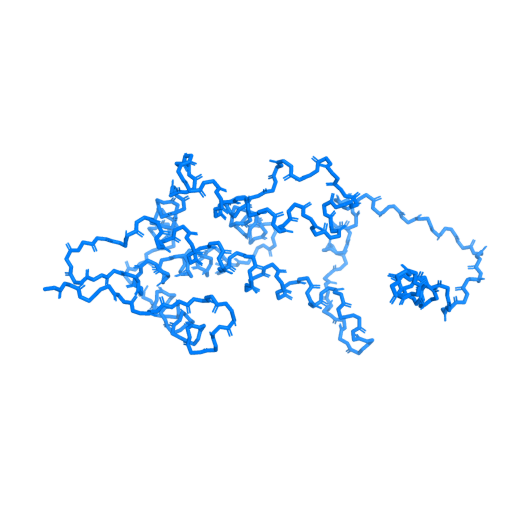472 1.00 86.94 95 TRP A C 1
ATOM 772 O O . TRP A 1 95 ? 4.819 -9.876 16.446 1.00 86.94 95 TRP A O 1
ATOM 782 N N . LYS A 1 96 ? 3.172 -10.949 15.330 1.00 85.25 96 LYS A N 1
ATOM 783 C CA . LYS A 1 96 ? 2.083 -10.648 16.267 1.00 85.25 96 LYS A CA 1
ATOM 784 C C . LYS A 1 96 ? 1.964 -9.148 16.534 1.00 85.25 96 LYS A C 1
ATOM 786 O O . LYS A 1 96 ? 1.821 -8.706 17.672 1.00 85.25 96 LYS A O 1
ATOM 791 N N . LEU A 1 97 ? 2.074 -8.353 15.473 1.00 85.12 97 LEU A N 1
ATOM 792 C CA . LEU A 1 97 ? 1.845 -6.920 15.545 1.00 85.12 97 LEU A CA 1
ATOM 793 C C . LEU A 1 97 ? 0.332 -6.702 15.561 1.00 85.12 97 LEU A C 1
ATOM 795 O O . LEU A 1 97 ? -0.284 -6.572 14.507 1.00 85.12 97 LEU A O 1
ATOM 799 N N . ASP A 1 98 ? -0.257 -6.634 16.757 1.00 79.50 98 ASP A N 1
ATOM 800 C CA . ASP A 1 98 ? -1.715 -6.551 16.972 1.00 79.50 98 ASP A CA 1
ATOM 801 C C . ASP A 1 98 ? -2.411 -5.434 16.171 1.00 79.50 98 ASP A C 1
ATOM 803 O O . ASP A 1 98 ? -3.611 -5.492 15.908 1.00 79.50 98 ASP A O 1
ATOM 807 N N . LYS A 1 99 ? -1.670 -4.385 15.792 1.00 86.88 99 LYS A N 1
ATOM 808 C CA . LYS A 1 99 ? -2.157 -3.255 14.983 1.00 86.88 99 LYS A CA 1
ATOM 809 C C . LYS A 1 99 ? -1.503 -3.144 13.608 1.00 86.88 99 LYS A C 1
ATOM 811 O O . LYS A 1 99 ? -1.806 -2.203 12.882 1.00 86.88 99 LYS A O 1
ATOM 816 N N . GLY A 1 100 ? -0.650 -4.096 13.235 1.00 89.88 100 GLY A N 1
ATOM 817 C CA . GLY A 1 100 ? 0.082 -4.082 11.971 1.00 89.88 100 GLY A CA 1
ATOM 818 C C . GLY A 1 100 ? -0.851 -4.141 10.763 1.00 89.88 100 GLY A C 1
ATOM 819 O O . GLY A 1 100 ? -0.763 -3.272 9.901 1.00 89.88 100 GLY A O 1
ATOM 820 N N . HIS A 1 101 ? -1.817 -5.070 10.750 1.00 93.25 101 HIS A N 1
ATOM 821 C CA . HIS A 1 101 ? -2.824 -5.134 9.679 1.00 93.25 101 HIS A CA 1
ATOM 822 C C . HIS A 1 101 ? -3.611 -3.831 9.594 1.00 93.25 101 HIS A C 1
ATOM 824 O O . HIS A 1 101 ? -3.665 -3.208 8.539 1.00 93.25 101 HIS A O 1
ATOM 830 N N . ARG A 1 102 ? -4.148 -3.374 10.733 1.00 94.12 102 ARG A N 1
ATOM 831 C CA . ARG A 1 102 ? -4.951 -2.150 10.789 1.00 94.12 102 ARG A CA 1
ATOM 832 C C . ARG A 1 102 ? -4.174 -0.937 10.274 1.00 94.12 102 ARG A C 1
ATOM 834 O O . ARG A 1 102 ? -4.753 -0.119 9.572 1.00 94.12 102 ARG A O 1
ATOM 841 N N . PHE A 1 103 ? -2.882 -0.826 10.586 1.00 95.00 103 PHE A N 1
ATOM 842 C CA . PHE A 1 103 ? -2.025 0.250 10.087 1.00 95.00 103 PHE A CA 1
ATOM 843 C C . PHE A 1 103 ? -1.850 0.201 8.568 1.00 95.00 103 PHE A C 1
ATOM 845 O O . PHE A 1 103 ? -2.068 1.213 7.905 1.00 95.00 103 PHE A O 1
ATOM 852 N N . VAL A 1 104 ? -1.500 -0.963 8.013 1.00 96.38 104 VAL A N 1
ATOM 853 C CA . VAL A 1 104 ? -1.311 -1.117 6.562 1.00 96.38 104 VAL A CA 1
ATOM 854 C C . VAL A 1 104 ? -2.618 -0.817 5.827 1.00 96.38 104 VAL A C 1
ATOM 856 O O . VAL A 1 104 ? -2.628 -0.015 4.894 1.00 96.38 104 VAL A O 1
ATOM 859 N N . SER A 1 105 ? -3.733 -1.382 6.295 1.00 97.50 105 SER A N 1
ATOM 860 C CA . SER A 1 105 ? -5.054 -1.153 5.707 1.00 97.50 105 SER A CA 1
ATOM 861 C C . SER A 1 105 ? -5.493 0.310 5.808 1.00 97.50 105 SER A C 1
ATOM 863 O O . SER A 1 105 ? -5.993 0.864 4.831 1.00 97.50 105 SER A O 1
ATOM 865 N N . ALA A 1 106 ? -5.253 0.965 6.950 1.00 96.75 106 ALA A N 1
ATOM 866 C CA . ALA A 1 106 ? -5.535 2.388 7.136 1.00 96.75 106 ALA A CA 1
ATOM 867 C C . ALA A 1 106 ? -4.749 3.267 6.158 1.00 96.75 106 ALA A C 1
ATOM 869 O O . ALA A 1 106 ? -5.326 4.185 5.589 1.00 96.75 106 ALA A O 1
ATOM 870 N N . ALA A 1 107 ? -3.462 2.989 5.936 1.00 97.12 107 ALA A N 1
ATOM 871 C CA . ALA A 1 107 ? -2.643 3.781 5.022 1.00 97.12 107 ALA A CA 1
ATOM 872 C C . ALA A 1 107 ? -3.100 3.637 3.561 1.00 97.12 107 ALA A C 1
ATOM 874 O O . ALA A 1 107 ? -3.199 4.632 2.846 1.00 97.12 107 ALA A O 1
ATOM 875 N N . VAL A 1 108 ? -3.456 2.419 3.133 1.00 97.75 108 VAL A N 1
ATOM 876 C CA . VAL A 1 108 ? -4.038 2.172 1.800 1.00 97.75 108 VAL A CA 1
ATOM 877 C C . VAL A 1 108 ? -5.366 2.920 1.638 1.00 97.75 108 VAL A C 1
ATOM 879 O O . VAL A 1 108 ? -5.577 3.605 0.635 1.00 97.75 108 VAL A O 1
ATOM 882 N N . CYS A 1 109 ? -6.251 2.840 2.637 1.00 96.50 109 CYS A N 1
ATOM 883 C CA . CYS A 1 109 ? -7.530 3.551 2.617 1.00 96.50 109 CYS A CA 1
ATOM 884 C C . CYS A 1 109 ? -7.344 5.074 2.629 1.00 96.50 109 CYS A C 1
ATOM 886 O O . CYS A 1 109 ? -8.061 5.778 1.922 1.00 96.50 109 CYS A O 1
ATOM 888 N N . ALA A 1 110 ? -6.351 5.581 3.358 1.00 95.62 110 ALA A N 1
ATOM 889 C CA . ALA A 1 110 ? -6.020 6.999 3.408 1.00 95.62 110 ALA A CA 1
ATOM 890 C C . ALA A 1 110 ? -5.556 7.542 2.047 1.00 95.62 110 ALA A C 1
ATOM 892 O O . ALA A 1 110 ? -5.956 8.643 1.671 1.00 95.62 110 ALA A O 1
ATOM 893 N N . CYS A 1 111 ? -4.776 6.777 1.268 1.00 95.38 111 CYS A N 1
ATOM 894 C CA . CYS A 1 111 ? -4.453 7.154 -0.115 1.00 95.38 111 CYS A CA 1
ATOM 895 C C . CYS A 1 111 ? -5.726 7.332 -0.953 1.00 95.38 111 CYS A C 1
ATOM 897 O O . CYS A 1 111 ? -5.876 8.328 -1.658 1.00 95.38 111 CYS A O 1
ATOM 899 N N . ALA A 1 112 ? -6.661 6.385 -0.857 1.00 94.88 112 ALA A N 1
ATOM 900 C CA . ALA A 1 112 ? -7.926 6.460 -1.577 1.00 94.88 112 ALA A CA 1
ATOM 901 C C . ALA A 1 112 ? -8.794 7.639 -1.119 1.00 94.88 112 ALA A C 1
ATOM 903 O O . ALA A 1 112 ? -9.385 8.316 -1.958 1.00 94.88 112 ALA A O 1
ATOM 904 N N . GLU A 1 113 ? -8.855 7.913 0.185 1.00 93.25 113 GLU A N 1
ATOM 905 C CA . GLU A 1 113 ? -9.598 9.042 0.751 1.00 93.25 113 GLU A CA 1
ATOM 906 C C . GLU A 1 113 ? -9.056 10.382 0.243 1.00 93.25 113 GLU A C 1
ATOM 908 O O . GLU A 1 113 ? -9.822 11.214 -0.237 1.00 93.25 113 GLU A O 1
ATOM 913 N N . LEU A 1 114 ? -7.733 10.563 0.253 1.00 92.88 114 LEU A N 1
ATOM 914 C CA . LEU A 1 114 ? -7.081 11.796 -0.203 1.00 92.88 114 LEU A CA 1
ATOM 915 C C . LEU A 1 114 ? -7.223 12.043 -1.710 1.00 92.88 114 LEU A C 1
ATOM 917 O O . LEU A 1 114 ? -7.134 13.191 -2.151 1.00 92.88 114 LEU A O 1
ATOM 921 N N . LEU A 1 115 ? -7.453 10.985 -2.489 1.00 92.19 115 LEU A N 1
ATOM 922 C CA . LEU A 1 115 ? -7.712 11.045 -3.929 1.00 92.19 115 LEU A CA 1
ATOM 923 C C . LEU A 1 115 ? -9.202 11.137 -4.279 1.00 92.19 115 LEU A C 1
ATOM 925 O O . LEU A 1 115 ? -9.542 11.496 -5.407 1.00 92.19 115 LEU A O 1
ATOM 929 N N . SER A 1 116 ? -10.096 10.801 -3.349 1.00 88.06 116 SER A N 1
ATOM 930 C CA . SER A 1 116 ? -11.534 10.794 -3.600 1.00 88.06 116 SER A CA 1
ATOM 931 C C . SER A 1 116 ? -12.082 12.220 -3.603 1.00 88.06 116 SER A C 1
ATOM 933 O O . SER A 1 116 ? -12.129 12.896 -2.579 1.00 88.06 116 SER A O 1
ATOM 935 N N . SER A 1 117 ? -12.561 12.681 -4.758 1.00 66.69 117 SER A N 1
ATOM 936 C CA . SER A 1 117 ? -13.427 13.861 -4.829 1.00 66.69 117 SER A CA 1
ATOM 937 C C . SER A 1 117 ? -14.842 13.474 -4.371 1.00 66.69 117 SER A C 1
ATOM 939 O O . SER A 1 117 ? -15.264 12.341 -4.578 1.00 66.69 117 SER A O 1
ATOM 941 N N . ASN A 1 118 ? -15.606 14.425 -3.818 1.00 59.03 118 ASN A N 1
ATOM 942 C CA . ASN A 1 118 ? -16.898 14.278 -3.106 1.00 59.03 118 ASN A CA 1
ATOM 943 C C . ASN A 1 118 ? -18.001 13.329 -3.666 1.00 59.03 118 ASN A C 1
ATOM 945 O O . ASN A 1 118 ? -19.050 13.226 -3.035 1.00 59.03 118 ASN A O 1
ATOM 949 N N . THR A 1 119 ? -17.861 12.679 -4.829 1.00 55.41 119 THR A N 1
ATOM 950 C CA . THR A 1 119 ? -18.935 11.869 -5.451 1.00 55.41 119 THR A CA 1
ATOM 951 C C . THR A 1 119 ? -18.505 10.645 -6.272 1.00 55.41 119 THR A C 1
ATOM 953 O O . THR A 1 119 ? -19.373 9.874 -6.675 1.00 55.41 119 THR A O 1
ATOM 956 N N . THR A 1 120 ? -17.213 10.407 -6.506 1.00 65.38 120 THR A N 1
ATOM 957 C CA . THR A 1 120 ? -16.743 9.220 -7.249 1.00 65.38 120 THR A CA 1
ATOM 958 C C . THR A 1 120 ? -15.468 8.740 -6.570 1.00 65.38 120 THR A C 1
ATOM 960 O O . THR A 1 120 ? -14.664 9.583 -6.182 1.00 65.38 120 THR A O 1
ATOM 963 N N . GLY A 1 121 ? -15.311 7.427 -6.369 1.00 73.25 121 GLY A N 1
ATOM 964 C CA . GLY A 1 121 ? -14.104 6.854 -5.756 1.00 73.25 121 GLY A 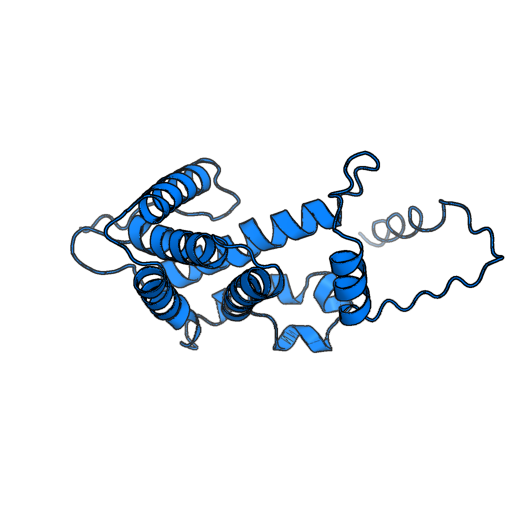CA 1
ATOM 965 C C . GLY A 1 121 ? -12.806 7.306 -6.448 1.00 73.25 121 GLY A C 1
ATOM 966 O O . GLY A 1 121 ? -12.859 7.964 -7.493 1.00 73.25 121 GLY A O 1
ATOM 967 N N . PRO A 1 122 ? -11.633 6.970 -5.888 1.00 85.50 122 PRO A N 1
ATOM 968 C CA . PRO A 1 122 ? -10.368 7.495 -6.386 1.00 85.50 122 PRO A CA 1
ATOM 969 C C . PRO A 1 122 ? -10.154 7.106 -7.861 1.00 85.50 122 PRO A C 1
ATOM 971 O O . PRO A 1 122 ? -10.477 5.977 -8.248 1.00 85.50 122 PRO A O 1
ATOM 974 N N . PRO A 1 123 ? -9.596 7.996 -8.702 1.00 91.81 123 PRO A N 1
ATOM 975 C CA . PRO A 1 123 ? -9.200 7.626 -10.057 1.00 91.81 123 PRO A CA 1
ATOM 976 C C . PRO A 1 123 ? -8.184 6.476 -10.012 1.00 91.81 123 PRO A C 1
ATOM 978 O O . PRO A 1 123 ? -7.165 6.601 -9.335 1.00 91.81 123 PRO A O 1
ATOM 981 N N . ALA A 1 124 ? -8.447 5.375 -10.727 1.00 93.94 124 ALA A N 1
ATOM 982 C CA . ALA A 1 124 ? -7.645 4.146 -10.651 1.00 93.94 124 ALA A CA 1
ATOM 983 C C . ALA A 1 124 ? -6.154 4.379 -10.959 1.00 93.94 124 ALA A C 1
ATOM 985 O O . ALA A 1 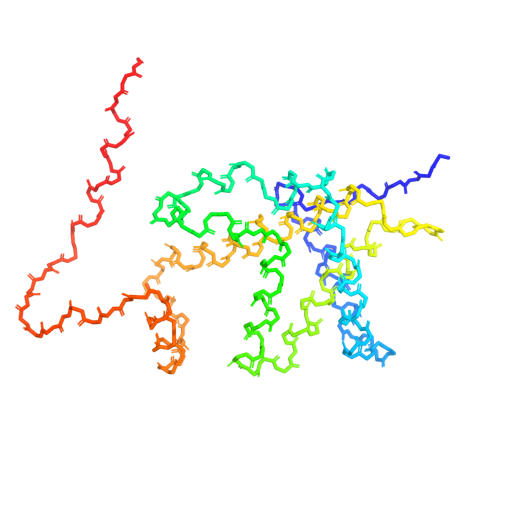124 ? -5.299 3.952 -10.192 1.00 93.94 124 ALA A O 1
ATOM 986 N N . ASP A 1 125 ? -5.855 5.145 -12.009 1.00 94.50 125 ASP A N 1
ATOM 987 C CA . ASP A 1 125 ? -4.489 5.526 -12.389 1.00 94.50 125 ASP A CA 1
ATOM 988 C C . ASP A 1 125 ? -3.743 6.249 -11.254 1.00 94.50 125 ASP A C 1
ATOM 990 O O . ASP A 1 125 ? -2.656 5.843 -10.838 1.00 94.50 125 ASP A O 1
ATOM 994 N N . ARG A 1 126 ? -4.381 7.268 -10.660 1.00 94.38 126 ARG A N 1
ATOM 995 C CA . ARG A 1 126 ? -3.816 7.996 -9.516 1.00 94.38 126 ARG A CA 1
ATOM 996 C C . ARG A 1 126 ? -3.672 7.097 -8.294 1.00 94.38 126 ARG A C 1
ATOM 998 O O . ARG A 1 126 ? -2.664 7.183 -7.605 1.00 94.38 126 ARG A O 1
ATOM 1005 N N . LEU A 1 127 ? -4.638 6.220 -8.027 1.00 96.62 127 LEU A N 1
ATOM 1006 C CA . LEU A 1 127 ? -4.554 5.282 -6.910 1.00 96.62 127 LEU A CA 1
ATOM 1007 C C . LEU A 1 127 ? -3.357 4.334 -7.069 1.00 96.62 127 LEU A C 1
ATOM 1009 O O . LEU A 1 127 ? -2.569 4.202 -6.135 1.00 96.62 127 LEU A O 1
ATOM 1013 N N . ALA A 1 128 ? -3.185 3.721 -8.244 1.00 97.44 128 ALA A N 1
ATOM 1014 C CA . ALA A 1 128 ? -2.053 2.839 -8.525 1.00 97.44 128 ALA A CA 1
ATOM 1015 C C . ALA A 1 128 ? -0.713 3.569 -8.369 1.00 97.44 128 ALA A C 1
ATOM 1017 O O . ALA A 1 128 ? 0.218 3.045 -7.751 1.00 97.44 128 ALA A O 1
ATOM 1018 N N . GLN A 1 129 ? -0.633 4.799 -8.879 1.00 95.56 129 GLN A N 1
ATOM 1019 C CA . GLN A 1 129 ? 0.548 5.643 -8.761 1.00 95.56 129 GLN A CA 1
ATOM 1020 C C . GLN A 1 129 ? 0.904 5.951 -7.299 1.00 95.56 129 GLN A C 1
ATOM 1022 O O . GLN A 1 129 ? 2.036 5.707 -6.878 1.00 95.56 129 GLN A O 1
ATOM 1027 N N . GLU A 1 130 ? -0.042 6.461 -6.508 1.00 96.44 130 GLU A N 1
ATOM 1028 C CA . GLU A 1 130 ? 0.228 6.850 -5.119 1.00 96.44 130 GLU A CA 1
ATOM 1029 C C . GLU A 1 130 ? 0.510 5.632 -4.227 1.00 96.44 130 GLU A C 1
ATOM 1031 O O . GLU A 1 130 ? 1.386 5.690 -3.365 1.00 96.44 130 GLU A O 1
ATOM 1036 N N . LEU A 1 131 ? -0.151 4.494 -4.470 1.00 97.56 131 LEU A N 1
ATOM 1037 C CA . LEU A 1 131 ? 0.165 3.238 -3.781 1.00 97.56 131 LEU A CA 1
ATOM 1038 C C . LEU A 1 131 ? 1.558 2.712 -4.153 1.00 97.56 131 LEU A C 1
ATOM 1040 O O . LEU A 1 131 ? 2.255 2.180 -3.290 1.00 97.56 131 LEU A O 1
ATOM 1044 N N . SER A 1 132 ? 1.995 2.890 -5.404 1.00 95.50 132 SER A N 1
ATOM 1045 C CA . SER A 1 132 ? 3.368 2.583 -5.820 1.00 95.50 132 SER A CA 1
ATOM 1046 C C . SER A 1 132 ? 4.382 3.470 -5.094 1.00 95.50 132 SER A C 1
ATOM 1048 O O . SER A 1 132 ? 5.393 2.966 -4.604 1.00 95.50 132 SER A O 1
ATOM 1050 N N . PHE A 1 133 ? 4.121 4.776 -4.966 1.00 92.88 133 PHE A N 1
ATOM 1051 C CA . PHE A 1 133 ? 4.993 5.672 -4.197 1.00 92.88 133 PHE A CA 1
ATOM 1052 C C . PHE A 1 133 ? 5.020 5.314 -2.711 1.00 92.88 133 PHE A C 1
ATOM 1054 O O . PHE A 1 133 ? 6.100 5.237 -2.126 1.00 92.88 133 PHE A O 1
ATOM 1061 N N . LEU A 1 134 ? 3.865 5.015 -2.113 1.00 94.50 134 LEU A N 1
ATOM 1062 C CA . LEU A 1 134 ? 3.791 4.550 -0.730 1.00 94.50 134 LEU A CA 1
ATOM 1063 C C . LEU A 1 134 ? 4.627 3.281 -0.523 1.00 94.50 134 LEU A C 1
ATOM 1065 O O . LEU A 1 134 ? 5.432 3.221 0.406 1.00 94.50 134 LEU A O 1
ATOM 1069 N N . ALA A 1 135 ? 4.469 2.291 -1.403 1.00 93.38 135 ALA A N 1
ATOM 1070 C CA . ALA A 1 135 ? 5.208 1.040 -1.320 1.00 93.38 135 ALA A CA 1
ATOM 1071 C C . ALA A 1 135 ? 6.712 1.261 -1.496 1.00 93.38 135 ALA A C 1
ATOM 1073 O O . ALA A 1 135 ? 7.497 0.795 -0.673 1.00 93.38 135 ALA A O 1
ATOM 1074 N N . PHE A 1 136 ? 7.126 1.960 -2.555 1.00 87.38 136 PHE A N 1
ATOM 1075 C CA . PHE A 1 136 ? 8.520 1.946 -2.983 1.00 87.38 136 PHE A CA 1
ATOM 1076 C C . PHE A 1 136 ? 9.337 3.172 -2.586 1.00 87.38 136 PHE A C 1
ATOM 1078 O O . PHE A 1 136 ? 10.479 3.005 -2.169 1.00 87.38 136 PHE A O 1
ATOM 1085 N N . GLU A 1 137 ? 8.794 4.381 -2.703 1.00 83.75 137 GLU A N 1
ATOM 1086 C CA . GLU A 1 137 ? 9.528 5.610 -2.360 1.00 83.75 137 GLU A CA 1
ATOM 1087 C C . GLU A 1 137 ? 9.477 5.903 -0.862 1.00 83.75 137 GLU A C 1
ATOM 1089 O O . GLU A 1 137 ? 10.434 6.431 -0.305 1.00 83.75 137 GLU A O 1
ATOM 1094 N N . ILE A 1 138 ? 8.386 5.526 -0.193 1.00 84.94 138 ILE A N 1
ATOM 1095 C CA . ILE A 1 138 ? 8.241 5.735 1.246 1.00 84.94 138 ILE A CA 1
ATOM 1096 C C . ILE A 1 138 ? 8.672 4.478 2.000 1.00 84.94 138 ILE A C 1
ATOM 1098 O O . ILE A 1 138 ? 9.750 4.457 2.577 1.00 84.94 138 ILE A O 1
ATOM 1102 N N . TRP A 1 139 ? 7.881 3.405 1.993 1.00 88.00 139 TRP A N 1
ATOM 1103 C CA . TRP A 1 139 ? 8.107 2.281 2.910 1.00 88.00 139 TRP A CA 1
ATOM 1104 C C . TRP A 1 139 ? 9.319 1.420 2.562 1.00 88.00 139 TRP A C 1
ATOM 1106 O O . TRP A 1 139 ? 10.092 1.069 3.451 1.00 88.00 139 TRP A O 1
ATOM 1116 N N . PHE A 1 140 ? 9.514 1.066 1.293 1.00 82.31 140 PHE A N 1
ATOM 1117 C CA . PHE A 1 140 ? 10.655 0.244 0.895 1.00 82.31 140 PHE A CA 1
ATOM 1118 C C . PHE A 1 140 ? 11.975 0.985 1.106 1.00 82.31 140 PHE A C 1
ATOM 1120 O O . PHE A 1 140 ? 12.897 0.413 1.684 1.00 82.31 140 PHE A O 1
ATOM 1127 N N . VAL A 1 141 ? 12.073 2.247 0.671 1.00 72.44 141 VAL A N 1
ATOM 1128 C CA . VAL A 1 141 ? 13.273 3.072 0.873 1.00 72.44 141 VAL A CA 1
ATOM 1129 C C . VAL A 1 141 ? 13.498 3.378 2.350 1.00 72.44 141 VAL A C 1
ATOM 1131 O O . VAL A 1 141 ? 14.636 3.265 2.787 1.00 72.44 141 VAL A O 1
ATOM 1134 N N . ASP A 1 142 ? 12.475 3.695 3.144 1.00 70.62 142 ASP A N 1
ATOM 1135 C CA . ASP A 1 142 ? 12.621 3.886 4.595 1.00 70.62 142 ASP A CA 1
ATOM 1136 C C . ASP A 1 142 ? 13.182 2.620 5.267 1.00 70.62 142 ASP A C 1
ATOM 1138 O O . ASP A 1 142 ? 14.233 2.657 5.909 1.00 70.62 142 ASP A O 1
ATOM 1142 N N . GLN A 1 143 ? 12.599 1.448 4.995 1.00 67.44 143 GLN A N 1
ATOM 1143 C CA . GLN A 1 143 ? 13.120 0.193 5.544 1.00 67.44 143 GLN A CA 1
ATOM 1144 C C . GLN A 1 143 ? 14.534 -0.135 5.044 1.00 67.44 143 GLN A C 1
ATOM 1146 O O . GLN A 1 143 ? 15.381 -0.566 5.827 1.00 67.44 143 GLN A O 1
ATOM 1151 N N . PHE A 1 144 ? 14.841 0.089 3.764 1.00 60.78 144 PHE A N 1
ATOM 1152 C CA . PHE A 1 144 ? 16.175 -0.193 3.226 1.00 60.78 144 PHE A CA 1
ATOM 1153 C C . PHE A 1 144 ? 17.232 0.824 3.640 1.00 60.78 144 PHE A C 1
ATOM 1155 O O . PHE A 1 144 ? 18.392 0.452 3.806 1.00 60.78 144 PHE A O 1
ATOM 1162 N N . THR A 1 145 ? 16.876 2.094 3.804 1.00 55.59 145 THR A N 1
ATOM 1163 C CA . THR A 1 145 ? 17.796 3.114 4.311 1.00 55.59 145 THR A CA 1
ATOM 1164 C C . THR A 1 145 ? 18.129 2.836 5.763 1.00 55.59 145 THR A C 1
ATOM 1166 O O . THR A 1 145 ? 19.305 2.889 6.091 1.00 55.59 145 THR A O 1
ATOM 1169 N N . HIS A 1 146 ? 17.175 2.413 6.595 1.00 51.16 146 HIS A N 1
ATOM 1170 C CA . HIS A 1 146 ? 17.468 1.970 7.958 1.00 51.16 146 HIS A CA 1
ATOM 1171 C C . HIS A 1 146 ? 18.341 0.707 8.014 1.00 51.16 146 HIS A C 1
ATOM 1173 O O . HIS A 1 146 ? 19.219 0.612 8.866 1.00 51.16 146 HI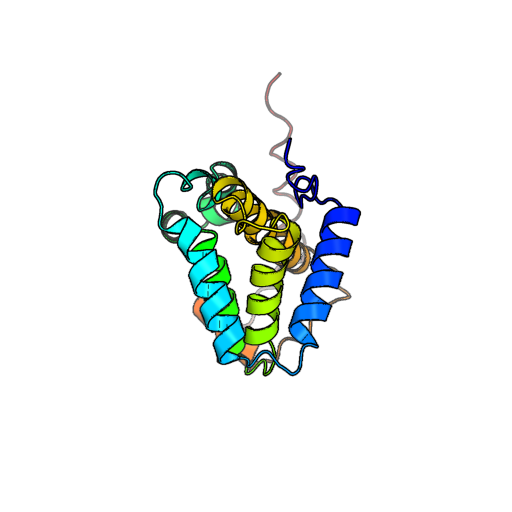S A O 1
ATOM 1179 N N . LEU A 1 147 ? 18.166 -0.239 7.087 1.00 49.34 147 LEU A N 1
ATOM 1180 C CA . LEU A 1 147 ? 19.010 -1.440 7.014 1.00 49.34 147 LEU A CA 1
ATOM 1181 C C . LEU A 1 147 ? 20.412 -1.171 6.432 1.00 49.34 147 LEU A C 1
ATOM 1183 O O . LEU A 1 147 ? 21.363 -1.865 6.788 1.00 49.34 147 LEU A O 1
ATOM 1187 N N . ASN A 1 148 ? 20.555 -0.181 5.544 1.00 44.84 148 ASN A N 1
ATOM 1188 C CA . ASN A 1 148 ? 21.833 0.205 4.930 1.00 44.84 148 ASN A CA 1
ATOM 1189 C C . ASN A 1 148 ? 22.575 1.298 5.712 1.00 44.84 148 ASN A C 1
ATOM 1191 O O . ASN A 1 148 ? 23.793 1.429 5.580 1.00 44.84 148 ASN A O 1
ATOM 1195 N N . GLN A 1 149 ? 21.871 2.077 6.532 1.00 45.75 149 GLN A N 1
ATOM 1196 C CA . GLN A 1 149 ? 22.465 2.904 7.568 1.00 45.75 149 GLN A CA 1
ATOM 1197 C C . GLN A 1 149 ? 22.864 1.977 8.709 1.00 45.75 149 GLN A C 1
ATOM 1199 O O . GLN A 1 149 ? 22.182 1.850 9.720 1.00 45.75 149 GLN A O 1
ATOM 1204 N N . THR A 1 150 ? 24.035 1.365 8.572 1.00 44.31 150 THR A N 1
ATOM 1205 C CA . THR A 1 150 ? 24.839 0.990 9.731 1.00 44.31 150 THR A CA 1
ATOM 1206 C C . THR A 1 150 ? 25.211 2.275 10.474 1.00 44.31 150 THR A C 1
ATOM 1208 O O . THR A 1 150 ? 26.328 2.773 10.344 1.00 44.31 150 THR A O 1
ATOM 1211 N N . ASN A 1 151 ? 24.264 2.866 11.202 1.00 42.50 151 ASN A N 1
ATOM 1212 C CA . ASN A 1 151 ? 24.615 3.683 12.342 1.00 42.50 151 ASN A CA 1
ATOM 1213 C C . ASN A 1 151 ? 25.130 2.685 13.388 1.00 42.50 151 ASN A C 1
ATOM 1215 O O . ASN A 1 151 ? 24.331 1.880 13.868 1.00 42.50 151 ASN A O 1
ATOM 1219 N N . PRO A 1 152 ? 26.437 2.663 13.702 1.00 50.97 152 PRO A N 1
ATOM 1220 C CA . PRO A 1 152 ? 26.983 1.706 14.664 1.00 50.97 152 PRO A CA 1
ATOM 1221 C C . PRO A 1 152 ? 26.337 1.826 16.055 1.00 50.97 152 PRO A C 1
ATOM 1223 O O . PRO A 1 152 ? 26.465 0.903 16.851 1.00 50.97 152 PRO A O 1
ATOM 1226 N N . ASP A 1 153 ? 25.615 2.921 16.318 1.00 47.75 153 ASP A N 1
ATOM 1227 C CA . ASP A 1 153 ? 24.957 3.201 17.593 1.00 47.75 153 ASP A CA 1
ATOM 1228 C C . ASP A 1 153 ? 23.443 2.907 17.598 1.00 47.75 153 ASP A C 1
ATOM 1230 O O . ASP A 1 153 ? 22.807 3.016 18.646 1.00 47.75 153 ASP A O 1
ATOM 1234 N N . TYR A 1 154 ? 22.840 2.543 16.458 1.00 43.12 154 TYR A N 1
ATOM 1235 C CA . TYR A 1 154 ? 21.422 2.174 16.386 1.00 43.12 154 TYR A CA 1
ATOM 1236 C C . TYR A 1 154 ? 21.271 0.743 15.875 1.00 43.12 154 TYR A C 1
ATOM 1238 O O . TYR A 1 154 ? 20.983 0.497 14.705 1.00 43.12 154 TYR A O 1
ATOM 1246 N N . GLU A 1 155 ? 21.444 -0.218 16.778 1.00 43.78 155 GLU A N 1
ATOM 1247 C CA . GLU A 1 155 ? 20.867 -1.540 16.581 1.00 43.78 155 GLU A CA 1
ATOM 1248 C C . GLU A 1 155 ? 19.401 -1.461 17.004 1.00 43.78 155 GLU A C 1
ATOM 1250 O O . GLU A 1 155 ? 19.086 -1.343 18.188 1.00 43.78 155 GLU A O 1
ATOM 1255 N N . ALA A 1 156 ? 18.476 -1.546 16.045 1.00 43.84 156 ALA A N 1
ATOM 1256 C CA . ALA A 1 156 ? 17.158 -2.049 16.394 1.00 43.84 156 ALA A CA 1
ATOM 1257 C C . ALA A 1 156 ? 17.397 -3.433 17.019 1.00 43.84 156 ALA A C 1
ATOM 1259 O O . ALA A 1 156 ? 17.825 -4.352 16.315 1.00 43.84 156 ALA A O 1
ATOM 1260 N N . GLU A 1 157 ? 17.206 -3.567 18.336 1.00 41.44 157 GLU A N 1
ATOM 1261 C CA . GLU A 1 157 ? 17.317 -4.844 19.044 1.00 41.44 157 GLU A CA 1
ATOM 1262 C C . GLU A 1 157 ? 16.180 -5.755 18.575 1.00 41.44 157 GLU A C 1
ATOM 1264 O O . GLU A 1 157 ? 15.139 -5.927 19.205 1.00 41.44 157 GLU A O 1
ATOM 1269 N N . LEU A 1 158 ? 16.373 -6.336 17.397 1.00 44.28 158 LEU A N 1
ATOM 1270 C CA . LEU A 1 158 ? 15.579 -7.441 16.921 1.00 44.28 158 LEU A CA 1
ATOM 1271 C C . LEU A 1 158 ? 15.756 -8.579 17.925 1.00 44.28 158 LEU A C 1
ATOM 1273 O O . LEU A 1 158 ? 16.880 -8.892 18.326 1.00 44.28 158 LEU A O 1
ATOM 1277 N N . SER A 1 159 ? 14.658 -9.219 18.318 1.00 48.28 159 SER A N 1
ATOM 1278 C CA . SER A 1 159 ? 14.745 -10.400 19.176 1.00 48.28 159 SER A CA 1
ATOM 1279 C C . SER A 1 159 ? 15.652 -11.464 18.534 1.00 48.28 159 SER A C 1
ATOM 1281 O O . SER A 1 159 ? 15.756 -11.552 17.308 1.00 48.28 159 SER A O 1
ATOM 1283 N N . GLU A 1 160 ? 16.312 -12.313 19.320 1.00 54.59 160 GLU A N 1
ATOM 1284 C CA . GLU A 1 160 ? 17.136 -13.385 18.733 1.00 54.59 160 GLU A CA 1
ATOM 1285 C C . GLU A 1 160 ? 16.309 -14.338 17.849 1.00 54.59 160 GLU A C 1
ATOM 1287 O O . GLU A 1 160 ? 16.807 -14.852 16.846 1.00 54.59 160 GLU A O 1
ATOM 1292 N N . ASP A 1 161 ? 15.016 -14.494 18.144 1.00 50.09 161 ASP A N 1
ATOM 1293 C CA . ASP A 1 161 ? 14.077 -15.262 17.320 1.00 50.09 161 ASP A CA 1
ATOM 1294 C C . ASP A 1 161 ? 13.860 -14.608 15.946 1.00 50.09 161 ASP A C 1
ATOM 1296 O O . ASP A 1 161 ? 13.949 -15.258 14.902 1.00 50.09 161 ASP A O 1
ATOM 1300 N N . THR A 1 162 ? 13.688 -13.287 15.925 1.00 44.25 162 THR A N 1
ATOM 1301 C CA . THR A 1 162 ? 13.658 -12.487 14.700 1.00 44.25 162 THR A CA 1
ATOM 1302 C C . THR A 1 162 ? 14.920 -12.657 13.877 1.00 44.25 162 THR A C 1
ATOM 1304 O O . THR A 1 162 ? 14.843 -12.918 12.676 1.00 44.25 162 THR A O 1
ATOM 1307 N N . LYS A 1 163 ? 16.087 -12.448 14.501 1.00 45.81 163 LYS A N 1
ATOM 1308 C CA . LYS A 1 163 ? 17.376 -12.488 13.803 1.00 45.81 163 LYS A CA 1
ATOM 1309 C C . LYS A 1 163 ? 17.571 -13.868 13.186 1.00 45.81 163 LYS A C 1
ATOM 1311 O O . LYS A 1 163 ? 17.981 -13.975 12.034 1.00 45.81 163 LYS A O 1
ATOM 1316 N N . THR A 1 164 ? 17.192 -14.915 13.913 1.00 54.72 164 THR A N 1
ATOM 1317 C CA . THR A 1 164 ? 17.233 -16.306 13.450 1.00 54.72 164 THR A CA 1
ATOM 1318 C C . THR A 1 164 ? 16.302 -16.544 12.258 1.00 54.72 164 THR A C 1
ATOM 1320 O O . THR A 1 164 ? 16.730 -17.100 11.243 1.00 54.72 164 THR A O 1
ATOM 1323 N N . LYS A 1 165 ? 15.050 -16.075 12.326 1.00 50.06 165 LYS A N 1
ATOM 1324 C CA . LYS A 1 165 ? 14.077 -16.181 11.223 1.00 50.06 165 LYS A CA 1
ATOM 1325 C C . LYS A 1 165 ? 14.532 -15.416 9.979 1.00 50.06 165 LYS A C 1
ATOM 1327 O O . LYS A 1 165 ? 14.473 -15.960 8.875 1.00 50.06 165 LYS A O 1
ATOM 1332 N N . ALA A 1 166 ? 15.039 -14.196 10.150 1.00 45.06 166 ALA A N 1
ATOM 1333 C CA . ALA A 1 166 ? 15.562 -13.372 9.064 1.00 45.06 166 ALA A CA 1
ATOM 1334 C C . ALA A 1 166 ? 16.791 -14.020 8.399 1.00 45.06 166 ALA A C 1
ATOM 1336 O O . ALA A 1 166 ? 16.819 -14.166 7.177 1.00 45.06 166 ALA A O 1
ATOM 1337 N N . ARG A 1 167 ? 17.767 -14.496 9.188 1.00 48.56 167 ARG A N 1
ATOM 1338 C CA . ARG A 1 167 ? 18.973 -15.195 8.695 1.00 48.56 167 ARG A CA 1
ATOM 1339 C C . ARG A 1 167 ? 18.630 -16.463 7.912 1.00 48.56 167 ARG A C 1
ATOM 1341 O O . ARG A 1 167 ? 19.149 -16.660 6.814 1.00 48.56 167 ARG A O 1
ATOM 1348 N N . SER A 1 168 ? 17.708 -17.273 8.438 1.00 48.09 168 SER A N 1
ATOM 1349 C CA . SER A 1 168 ? 17.219 -18.496 7.787 1.00 48.09 168 SER A CA 1
ATOM 1350 C C . SER A 1 168 ? 16.593 -18.206 6.416 1.00 48.09 168 SER A C 1
ATOM 1352 O O . SER A 1 168 ? 16.924 -18.856 5.424 1.00 48.09 168 SER A O 1
ATOM 1354 N N . ARG A 1 169 ? 15.752 -17.168 6.319 1.00 46.97 169 ARG A N 1
ATOM 1355 C CA . ARG A 1 169 ? 15.080 -16.784 5.063 1.00 46.97 169 ARG A CA 1
ATOM 1356 C C . ARG A 1 169 ? 16.002 -16.125 4.041 1.00 46.97 169 ARG A C 1
ATOM 1358 O O . ARG A 1 169 ? 15.790 -16.277 2.839 1.00 46.97 169 ARG A O 1
ATOM 1365 N N . LEU A 1 170 ? 17.028 -15.414 4.503 1.00 40.12 170 LEU A N 1
ATOM 1366 C CA . LEU A 1 170 ? 18.038 -14.792 3.645 1.00 40.12 170 LEU A CA 1
ATOM 1367 C C . LEU A 1 170 ? 19.119 -15.781 3.175 1.00 40.12 170 LEU A C 1
ATOM 1369 O O . LEU A 1 170 ? 19.942 -15.416 2.338 1.00 40.12 170 LEU A O 1
ATOM 1373 N N . GLY A 1 171 ? 19.112 -17.028 3.663 1.00 38.09 171 GLY A N 1
ATOM 1374 C CA . GLY A 1 171 ? 20.127 -18.034 3.332 1.00 38.09 171 GLY A CA 1
ATOM 1375 C C . GLY A 1 171 ? 21.505 -17.725 3.928 1.00 38.09 171 GLY A C 1
ATOM 1376 O O . GLY A 1 171 ? 22.517 -18.250 3.461 1.00 38.09 171 GLY A O 1
ATOM 1377 N N . ILE A 1 172 ? 21.557 -16.865 4.950 1.00 43.91 172 ILE A N 1
ATOM 1378 C CA . ILE A 1 172 ? 22.781 -16.524 5.671 1.00 43.91 172 ILE A CA 1
ATOM 1379 C C . ILE A 1 172 ? 22.981 -17.606 6.731 1.00 43.91 172 ILE A C 1
ATOM 1381 O O . ILE A 1 172 ? 22.495 -17.504 7.855 1.00 43.91 172 ILE A O 1
ATOM 1385 N N . HIS A 1 173 ? 23.657 -18.685 6.347 1.00 42.62 173 HIS A N 1
ATOM 1386 C CA . HIS A 1 173 ? 24.188 -19.648 7.305 1.00 42.62 173 HIS A CA 1
ATOM 1387 C C . HIS A 1 173 ? 25.456 -19.071 7.930 1.00 42.62 173 HIS A C 1
ATOM 1389 O O . HIS A 1 173 ? 26.307 -18.562 7.197 1.00 42.62 173 HIS A O 1
ATOM 1395 N N . ASP A 1 174 ? 25.593 -19.185 9.254 1.00 40.50 174 ASP A N 1
ATOM 1396 C CA . ASP A 1 174 ? 26.812 -18.838 9.986 1.00 40.50 174 ASP A CA 1
ATOM 1397 C C . ASP A 1 174 ? 28.002 -19.618 9.415 1.00 40.50 174 ASP A C 1
ATOM 1399 O O . ASP A 1 174 ? 28.333 -20.726 9.832 1.00 40.50 174 ASP A O 1
ATOM 1403 N N . ARG A 1 175 ? 28.688 -19.031 8.436 1.00 39.56 175 ARG A N 1
ATOM 1404 C CA . ARG A 1 175 ? 30.077 -19.365 8.156 1.00 39.56 175 ARG A CA 1
ATOM 1405 C C . ARG A 1 175 ? 30.939 -18.434 8.976 1.00 39.56 175 ARG A C 1
ATOM 1407 O O . ARG A 1 175 ? 31.528 -17.513 8.435 1.00 39.56 175 ARG A O 1
ATOM 1414 N N . CYS A 1 176 ? 30.998 -18.712 10.267 1.00 31.39 176 CYS A N 1
ATOM 1415 C CA . CYS A 1 176 ? 32.151 -18.393 11.093 1.00 31.39 176 CYS A CA 1
ATOM 1416 C C . CYS A 1 176 ? 32.189 -19.401 12.242 1.00 31.39 176 CYS A C 1
ATOM 1418 O O . CYS A 1 176 ? 31.822 -19.111 13.377 1.00 31.39 176 CYS A O 1
ATOM 1420 N N . SER A 1 177 ? 32.662 -20.611 11.926 1.00 31.59 177 SER A N 1
ATOM 1421 C CA . SER A 1 177 ? 33.480 -21.332 12.900 1.00 31.59 177 SER A CA 1
ATOM 1422 C C . SER A 1 177 ? 34.613 -20.402 13.322 1.00 31.59 177 SER A C 1
ATOM 1424 O O . SER A 1 177 ? 35.193 -19.710 12.484 1.00 31.59 177 SER A O 1
ATOM 1426 N N . ALA A 1 178 ? 34.867 -20.391 14.626 1.00 38.81 178 ALA A N 1
ATOM 1427 C CA . ALA A 1 178 ? 35.975 -19.713 15.269 1.00 38.81 178 ALA A CA 1
ATOM 1428 C C . ALA A 1 178 ? 37.285 -19.842 14.467 1.00 38.81 178 ALA A C 1
ATOM 1430 O O . ALA A 1 178 ? 37.542 -20.875 13.851 1.00 38.81 178 ALA A O 1
ATOM 1431 N N . ASP A 1 179 ? 38.092 -18.784 14.531 1.00 36.03 179 ASP A N 1
ATOM 1432 C CA . ASP A 1 179 ? 39.442 -18.651 13.969 1.00 36.03 179 ASP A CA 1
ATOM 1433 C C . ASP A 1 179 ? 39.541 -18.177 12.510 1.00 36.03 179 ASP A C 1
ATOM 1435 O O . ASP A 1 179 ? 40.124 -18.825 11.645 1.00 36.03 179 ASP A O 1
ATOM 1439 N N . SER A 1 180 ? 39.096 -16.948 12.239 1.00 31.19 180 SER A N 1
ATOM 1440 C CA . SER A 1 180 ? 39.901 -16.063 11.384 1.00 31.19 180 SER A CA 1
ATOM 1441 C C . SER A 1 180 ? 39.626 -14.594 11.695 1.00 31.19 180 SER A C 1
ATOM 1443 O O . SER A 1 180 ? 38.520 -14.078 11.562 1.00 31.19 180 SER A O 1
ATOM 1445 N N . ILE A 1 181 ? 40.672 -13.911 12.146 1.00 41.97 181 ILE A N 1
ATOM 1446 C CA . ILE A 1 181 ? 40.715 -12.460 12.280 1.00 41.97 181 ILE A CA 1
ATOM 1447 C C . ILE A 1 181 ? 40.658 -11.886 10.859 1.00 41.97 181 ILE A C 1
ATOM 1449 O O . ILE A 1 181 ? 41.659 -11.894 10.145 1.00 41.97 181 ILE A O 1
ATOM 1453 N N . CYS A 1 182 ? 39.503 -11.376 10.437 1.00 28.02 182 CYS A N 1
ATOM 1454 C CA . CYS A 1 182 ? 39.417 -10.470 9.295 1.00 28.02 182 CYS A CA 1
ATOM 1455 C C . CYS A 1 182 ? 39.045 -9.080 9.807 1.00 28.02 182 CYS A C 1
ATOM 1457 O O . CYS A 1 182 ? 37.919 -8.828 10.224 1.00 28.02 182 CYS A O 1
ATOM 1459 N N . SER A 1 183 ? 40.036 -8.187 9.803 1.00 30.12 183 SER A N 1
ATOM 1460 C CA . SER A 1 183 ? 39.909 -6.794 10.223 1.00 30.12 183 SER A CA 1
ATOM 1461 C C . SER A 1 183 ? 38.787 -6.042 9.485 1.00 30.12 183 SER A C 1
ATOM 1463 O O . SER A 1 183 ? 38.581 -6.262 8.286 1.00 30.12 183 SER A O 1
ATOM 1465 N N . PRO A 1 184 ? 38.127 -5.078 10.153 1.00 33.47 184 PRO A N 1
ATOM 1466 C CA . PRO A 1 184 ? 37.122 -4.214 9.546 1.00 33.47 184 PRO A CA 1
ATOM 1467 C C . PRO A 1 184 ? 37.810 -3.185 8.636 1.00 33.47 184 PRO A C 1
ATOM 1469 O O . PRO A 1 184 ? 38.186 -2.098 9.061 1.00 33.47 184 PRO A O 1
ATOM 1472 N N . GLY A 1 185 ? 38.056 -3.547 7.377 1.00 31.66 185 GLY A N 1
ATOM 1473 C CA . GLY A 1 185 ? 38.695 -2.634 6.418 1.00 31.66 185 GLY A CA 1
ATOM 1474 C C . GLY A 1 185 ? 38.583 -3.011 4.940 1.00 31.66 185 GLY A C 1
ATOM 1475 O O . GLY A 1 185 ? 39.088 -2.280 4.089 1.00 31.66 185 GLY A O 1
ATOM 1476 N N . SER A 1 186 ? 37.937 -4.130 4.599 1.00 32.28 186 SER A N 1
ATOM 1477 C CA . SER A 1 186 ? 37.913 -4.651 3.224 1.00 32.28 186 SER A CA 1
ATOM 1478 C C . SER A 1 186 ? 36.650 -4.312 2.423 1.00 32.28 186 SER A C 1
ATOM 1480 O O . SER A 1 186 ? 36.705 -4.360 1.195 1.00 32.28 186 SER A O 1
ATOM 1482 N N . TYR A 1 187 ? 35.547 -3.895 3.057 1.00 34.91 187 TYR A N 1
ATOM 1483 C CA . TYR A 1 187 ? 34.319 -3.527 2.330 1.00 34.91 187 TYR A CA 1
ATOM 1484 C C . TYR A 1 187 ? 34.304 -2.077 1.824 1.00 34.91 187 TYR A C 1
ATOM 1486 O O . TYR A 1 187 ? 33.783 -1.811 0.744 1.00 34.91 187 TYR A O 1
ATOM 1494 N N . ALA A 1 188 ? 34.970 -1.148 2.517 1.00 34.00 188 ALA A N 1
ATOM 1495 C CA . ALA A 1 188 ? 34.993 0.268 2.131 1.00 34.00 188 ALA A CA 1
ATOM 1496 C C . ALA A 1 188 ? 35.809 0.562 0.854 1.00 34.00 188 ALA A C 1
ATOM 1498 O O . ALA A 1 188 ? 35.696 1.639 0.277 1.00 34.00 188 ALA A O 1
ATOM 1499 N N . ARG A 1 189 ? 36.629 -0.383 0.373 1.00 32.75 189 ARG A N 1
ATOM 1500 C CA . ARG A 1 189 ? 37.542 -0.139 -0.758 1.00 32.75 189 ARG A CA 1
ATOM 1501 C C . ARG A 1 189 ? 37.000 -0.546 -2.130 1.00 32.75 189 ARG A C 1
ATOM 1503 O O . ARG A 1 189 ? 37.676 -0.307 -3.125 1.00 32.75 189 ARG A O 1
ATOM 1510 N N . ARG A 1 190 ? 35.802 -1.140 -2.209 1.00 33.94 190 ARG A N 1
ATOM 1511 C CA . ARG A 1 190 ? 35.238 -1.624 -3.485 1.00 33.94 190 ARG A CA 1
ATOM 1512 C C . ARG A 1 190 ? 34.200 -0.683 -4.116 1.00 33.94 190 ARG A C 1
ATOM 1514 O O . ARG A 1 190 ? 33.895 -0.848 -5.288 1.00 33.94 190 ARG A O 1
ATOM 1521 N N . LEU A 1 191 ? 33.740 0.342 -3.393 1.00 36.03 191 LEU A N 1
ATOM 1522 C CA . LEU A 1 191 ? 32.844 1.382 -3.929 1.00 36.03 191 LEU A CA 1
ATOM 1523 C C . LEU A 1 191 ? 33.582 2.599 -4.517 1.00 36.03 191 LEU A C 1
ATOM 1525 O O . LEU A 1 191 ? 32.999 3.338 -5.298 1.00 36.03 191 LEU A O 1
ATOM 1529 N N . HIS A 1 192 ? 34.878 2.770 -4.237 1.00 33.28 192 HIS A N 1
ATOM 1530 C CA . HIS A 1 192 ? 35.677 3.871 -4.795 1.00 33.28 192 HIS A CA 1
ATOM 1531 C C . HIS A 1 192 ? 36.291 3.592 -6.181 1.00 33.28 192 HIS A C 1
ATOM 1533 O O . HIS A 1 192 ? 36.951 4.467 -6.725 1.00 33.28 192 HIS A O 1
ATOM 1539 N N . MET A 1 193 ? 36.083 2.407 -6.773 1.00 34.44 193 MET A N 1
ATOM 1540 C CA . MET A 1 193 ? 36.636 2.053 -8.098 1.00 34.44 193 MET A CA 1
ATOM 1541 C C . MET A 1 193 ? 35.605 2.034 -9.239 1.00 34.44 193 MET A C 1
ATOM 1543 O O . MET A 1 193 ? 35.923 1.566 -10.326 1.00 34.44 193 MET A O 1
ATOM 1547 N N . LEU A 1 194 ? 34.380 2.525 -9.025 1.00 39.12 194 LEU A N 1
ATOM 1548 C CA . LEU A 1 194 ? 33.361 2.613 -10.085 1.00 39.12 194 LEU A CA 1
ATOM 1549 C C . LEU A 1 194 ? 33.112 4.042 -10.592 1.00 39.12 194 LEU A C 1
ATOM 1551 O O . LEU A 1 194 ? 32.219 4.234 -11.408 1.00 39.12 194 LEU A O 1
ATOM 1555 N N . HIS A 1 195 ? 33.908 5.026 -10.155 1.00 38.50 195 HIS A N 1
ATOM 1556 C CA . HIS A 1 195 ? 33.737 6.427 -10.561 1.00 38.50 195 HIS A CA 1
ATOM 1557 C C . HIS A 1 195 ? 34.923 7.059 -11.306 1.00 38.50 195 HIS A C 1
ATOM 1559 O O . HIS A 1 195 ? 34.895 8.261 -11.543 1.00 38.50 195 HIS A O 1
ATOM 1565 N N . ASP A 1 196 ? 35.899 6.259 -11.745 1.00 42.16 196 ASP A N 1
ATOM 1566 C CA . ASP A 1 196 ? 36.948 6.698 -12.672 1.00 42.16 196 ASP A CA 1
ATOM 1567 C C . ASP A 1 196 ? 37.000 5.747 -13.872 1.00 42.16 196 ASP A C 1
ATOM 1569 O O . ASP A 1 196 ? 37.585 4.664 -13.812 1.00 42.16 196 ASP A O 1
ATOM 1573 N N . GLY A 1 197 ? 36.352 6.140 -14.971 1.00 30.47 197 GLY A N 1
ATOM 1574 C CA . GLY A 1 197 ? 36.374 5.367 -16.209 1.00 30.47 197 GLY A CA 1
ATOM 1575 C C . GLY A 1 197 ? 35.450 5.894 -17.302 1.00 30.47 197 GLY A C 1
ATOM 1576 O O . GLY A 1 197 ? 34.375 5.342 -17.501 1.00 30.47 197 GLY A O 1
ATOM 1577 N N . HIS A 1 198 ? 35.970 6.869 -18.055 1.00 31.33 198 HIS A N 1
ATOM 1578 C CA . HIS A 1 198 ? 35.610 7.294 -19.419 1.00 31.33 198 HIS A CA 1
ATOM 1579 C C . HIS A 1 198 ? 34.720 8.532 -19.593 1.00 31.33 198 HIS A C 1
ATOM 1581 O O . HIS A 1 198 ? 33.511 8.499 -19.378 1.00 31.33 198 HIS A O 1
ATOM 1587 N N . GLY A 1 199 ? 35.362 9.585 -20.116 1.00 32.75 199 GLY A N 1
ATOM 1588 C CA . GLY A 1 199 ? 34.772 10.803 -20.662 1.00 32.75 199 GLY A CA 1
ATOM 1589 C C . GLY A 1 199 ? 35.696 11.992 -20.498 1.00 32.75 199 GLY A C 1
ATOM 1590 O O . GLY A 1 199 ? 35.288 12.910 -19.764 1.00 32.75 199 GLY A O 1
#

pLDDT: mean 73.7, std 23.22, range [28.02, 98.25]

Secondary structure (DSSP, 8-state):
---------TTT-HHHHHHHHHHHHHHHH-TTS-HHHHHHHHHHHHGGGGSGGGHHHHS-HHHHTSHHHHH-HHHHTT--HHHHHHHHHHHHHHTT-TTHHHHHHHHHHHHHHHH-BTTBPPPHHHHHHHHHHIIIIIIIHHHHHHHH---TT------HHHHHHHHHHHT------S-----TTSSTTSSTTSS-S--